Protein AF-A0A524AM40-F1 (afdb_monomer_lite)

pLDDT: mean 89.67, std 13.86, range [35.41, 98.81]

Radius of gyration: 20.76 Å; chains: 1; bounding box: 63×45×57 Å

Structure (mmCIF, N/CA/C/O backbone):
data_AF-A0A524AM40-F1
#
_entry.id   AF-A0A524AM40-F1
#
loop_
_atom_site.group_PDB
_atom_site.id
_atom_site.type_symbol
_atom_site.label_atom_id
_atom_site.label_alt_id
_atom_site.label_comp_id
_atom_site.label_asym_id
_atom_site.label_entity_id
_atom_site.label_seq_id
_atom_site.pdbx_PDB_ins_code
_atom_site.Cartn_x
_atom_site.Cartn_y
_atom_site.Cartn_z
_atom_site.occupancy
_atom_site.B_iso_or_equiv
_atom_site.auth_seq_id
_atom_site.auth_comp_id
_atom_site.auth_asym_id
_atom_site.auth_atom_id
_atom_site.pdbx_PDB_model_num
ATOM 1 N N . MET A 1 1 ? 26.112 30.279 -28.186 1.00 35.41 1 MET A N 1
ATOM 2 C CA . MET A 1 1 ? 26.003 30.172 -26.720 1.00 35.41 1 MET A CA 1
ATOM 3 C C . MET A 1 1 ? 25.742 28.713 -26.430 1.00 35.41 1 MET A C 1
ATOM 5 O O . MET A 1 1 ? 24.674 28.235 -26.769 1.00 35.41 1 MET A O 1
ATOM 9 N N . LEU A 1 2 ? 26.768 27.995 -25.974 1.00 37.16 2 LEU A N 1
ATOM 10 C CA . LEU A 1 2 ? 26.635 26.613 -25.524 1.00 37.16 2 LEU A CA 1
ATOM 11 C C . LEU A 1 2 ? 25.896 26.677 -24.189 1.00 37.16 2 LEU A C 1
ATOM 13 O O . LEU A 1 2 ? 26.446 27.195 -23.215 1.00 37.16 2 LEU A O 1
ATOM 17 N N . GLU A 1 3 ? 24.630 26.266 -24.183 1.00 40.66 3 GLU A N 1
ATOM 18 C CA . GLU A 1 3 ? 23.902 26.020 -22.944 1.00 40.66 3 GLU A CA 1
ATOM 19 C C . GLU A 1 3 ? 24.733 25.030 -22.134 1.00 40.66 3 GLU A C 1
ATOM 21 O O . GLU A 1 3 ? 25.096 23.955 -22.609 1.00 40.66 3 GLU A O 1
ATOM 26 N N . LYS A 1 4 ? 25.140 25.461 -20.940 1.00 40.38 4 LYS A N 1
ATOM 27 C CA . LYS A 1 4 ? 25.791 24.590 -19.972 1.00 40.38 4 LYS A CA 1
ATOM 28 C C . LYS A 1 4 ? 24.846 23.418 -19.747 1.00 40.38 4 LYS A C 1
ATOM 30 O O . LYS A 1 4 ? 23.783 23.627 -19.170 1.00 40.38 4 LYS A O 1
ATOM 35 N N . GLU A 1 5 ? 25.259 22.223 -20.163 1.00 42.56 5 GLU A N 1
ATOM 36 C CA . GLU A 1 5 ? 24.772 20.969 -19.597 1.00 42.56 5 GLU A CA 1
ATOM 37 C C . GLU A 1 5 ? 24.889 21.104 -18.082 1.00 42.56 5 GLU A C 1
ATOM 39 O O . GLU A 1 5 ? 25.967 21.018 -17.484 1.00 42.56 5 GLU A O 1
ATOM 44 N N . GLN A 1 6 ? 23.767 21.450 -17.462 1.00 40.22 6 GLN A N 1
ATOM 45 C CA . GLN A 1 6 ? 23.620 21.436 -16.029 1.00 40.22 6 GLN A CA 1
ATOM 46 C C . GLN A 1 6 ? 23.826 19.972 -15.668 1.00 40.22 6 GLN A C 1
ATOM 48 O O . GLN A 1 6 ? 23.035 19.118 -16.052 1.00 40.22 6 GLN A O 1
ATOM 53 N N . LYS A 1 7 ? 24.971 19.672 -15.053 1.00 43.12 7 LYS A N 1
ATOM 54 C CA . LYS A 1 7 ? 25.361 18.338 -14.606 1.00 43.12 7 LYS A CA 1
ATOM 55 C C . LYS A 1 7 ? 24.344 17.916 -13.546 1.00 43.12 7 LYS A C 1
ATOM 57 O O . LYS A 1 7 ? 24.533 18.204 -12.366 1.00 43.12 7 LYS A O 1
ATOM 62 N N . MET A 1 8 ? 23.209 17.384 -13.994 1.00 42.38 8 MET A N 1
ATOM 63 C CA . MET A 1 8 ? 22.085 17.081 -13.124 1.00 42.38 8 MET A CA 1
ATOM 64 C C . MET A 1 8 ? 22.501 15.902 -12.235 1.00 42.38 8 MET A C 1
ATOM 66 O O . MET A 1 8 ? 23.043 14.921 -12.751 1.00 42.38 8 MET A O 1
ATOM 70 N N . PRO A 1 9 ? 22.366 16.004 -10.903 1.00 52.44 9 PRO A N 1
ATOM 71 C CA . PRO A 1 9 ? 22.736 14.918 -10.004 1.00 52.44 9 PRO A CA 1
ATOM 72 C C . PRO A 1 9 ? 21.894 13.677 -10.327 1.00 52.44 9 PRO A C 1
ATOM 74 O O . PRO A 1 9 ? 20.675 13.782 -10.407 1.00 52.44 9 PRO A O 1
ATOM 77 N N . ASN A 1 10 ? 22.539 12.522 -10.535 1.00 61.72 10 ASN A N 1
ATOM 78 C CA . ASN A 1 10 ? 21.882 11.250 -10.871 1.00 61.72 10 ASN A CA 1
ATOM 79 C C . ASN A 1 10 ? 20.655 10.992 -9.976 1.00 61.72 10 ASN A C 1
ATOM 81 O O . ASN A 1 10 ? 20.792 11.002 -8.752 1.00 61.72 10 ASN A O 1
ATOM 85 N N . GLY A 1 11 ? 19.490 10.704 -10.569 1.00 68.00 11 GLY A N 1
ATOM 86 C CA . GLY A 1 11 ? 18.245 10.398 -9.850 1.00 68.00 11 GLY A CA 1
ATOM 87 C C . GLY A 1 11 ? 18.224 9.001 -9.221 1.00 68.00 11 GLY A C 1
ATOM 88 O O . GLY A 1 11 ? 17.327 8.211 -9.465 1.00 68.00 11 GLY A O 1
ATOM 89 N N . GLY A 1 12 ? 19.234 8.673 -8.413 1.00 79.50 12 GLY A N 1
ATOM 90 C CA . GLY A 1 12 ? 19.326 7.397 -7.697 1.00 79.50 12 GLY A CA 1
ATOM 91 C C . GLY A 1 12 ? 19.629 6.180 -8.585 1.00 79.50 12 GLY A C 1
ATOM 92 O O . GLY A 1 12 ? 19.608 6.239 -9.814 1.00 79.50 12 GLY A O 1
ATOM 93 N N . SER A 1 13 ? 19.961 5.050 -7.952 1.00 87.12 13 SER A N 1
ATOM 94 C CA . SER A 1 13 ? 20.228 3.788 -8.661 1.00 87.12 13 SER A CA 1
ATOM 95 C C . SER A 1 13 ? 18.961 2.991 -8.994 1.00 87.12 13 SER A C 1
ATOM 97 O O . SER A 1 13 ? 19.048 2.012 -9.732 1.00 87.12 13 SER A O 1
ATOM 99 N N . ASP A 1 14 ? 17.797 3.388 -8.465 1.00 89.62 14 ASP A N 1
ATOM 100 C CA . ASP A 1 14 ? 16.493 2.736 -8.655 1.00 89.62 14 ASP A CA 1
ATOM 101 C C . ASP A 1 14 ? 15.625 3.363 -9.757 1.00 89.62 14 ASP A C 1
ATOM 103 O O . ASP A 1 14 ? 14.418 3.118 -9.820 1.00 89.62 14 ASP A O 1
ATOM 107 N N . CYS A 1 15 ? 16.229 4.158 -10.639 1.00 92.88 15 CYS A N 1
ATOM 108 C CA . CYS A 1 15 ? 15.542 4.791 -11.756 1.00 92.88 15 CYS A CA 1
ATOM 109 C C . CYS A 1 15 ? 15.363 3.844 -12.957 1.00 92.88 15 CYS A C 1
ATOM 111 O O . CYS A 1 15 ? 16.064 2.851 -13.144 1.00 92.88 15 CYS A O 1
ATOM 113 N N . CYS A 1 16 ? 14.423 4.160 -13.845 1.00 93.88 16 CYS A N 1
ATOM 114 C CA . CYS A 1 16 ? 14.164 3.382 -15.054 1.00 93.88 16 CYS A CA 1
ATOM 115 C C . CYS A 1 16 ? 15.372 3.335 -16.004 1.00 93.88 16 CYS A C 1
ATOM 117 O O . CYS A 1 16 ? 15.494 2.386 -16.777 1.00 93.88 16 CYS A O 1
ATOM 119 N N . GLY A 1 17 ? 16.283 4.309 -15.922 1.00 92.75 17 GLY A N 1
ATOM 120 C CA . GLY A 1 17 ? 17.540 4.339 -16.672 1.00 92.75 17 GLY A CA 1
ATOM 121 C C . GLY A 1 17 ? 18.442 3.145 -16.384 1.00 92.75 17 GLY A C 1
ATOM 122 O O . GLY A 1 17 ? 19.106 2.662 -17.294 1.00 92.75 17 GLY A O 1
ATOM 123 N N . THR A 1 18 ? 18.401 2.608 -15.165 1.00 92.12 18 THR A N 1
ATOM 124 C CA . THR A 1 18 ? 19.199 1.452 -14.731 1.00 92.12 18 THR A CA 1
ATOM 125 C C . THR A 1 18 ? 18.399 0.147 -14.671 1.00 92.12 18 THR A C 1
ATOM 127 O O . THR A 1 18 ? 18.934 -0.892 -14.282 1.00 92.12 18 THR A O 1
ATOM 130 N N . CYS A 1 19 ? 17.134 0.156 -15.094 1.00 93.88 19 CYS A N 1
ATOM 131 C CA . CYS A 1 19 ? 16.241 -1.000 -15.038 1.00 93.88 19 CYS A CA 1
ATOM 132 C C . CYS A 1 19 ? 16.521 -2.016 -16.159 1.00 93.88 19 CYS A C 1
ATOM 134 O O . CYS A 1 19 ? 16.689 -1.623 -17.307 1.00 93.88 19 CYS A O 1
ATOM 136 N N . TRP A 1 20 ? 16.433 -3.328 -15.899 1.00 93.25 20 TRP A N 1
ATOM 137 C CA . TRP A 1 20 ? 16.538 -4.339 -16.973 1.00 93.25 20 TRP A CA 1
ATOM 138 C C . TRP A 1 20 ? 15.397 -4.261 -18.004 1.00 93.25 20 TRP A C 1
ATOM 140 O O . TRP A 1 20 ? 15.517 -4.831 -19.085 1.00 93.25 20 TRP A O 1
ATOM 150 N N . PHE A 1 21 ? 14.265 -3.617 -17.672 1.00 95.19 21 PHE A N 1
ATOM 151 C CA . PHE A 1 21 ? 13.097 -3.535 -18.560 1.00 95.19 21 PHE A CA 1
ATOM 152 C C . PHE A 1 21 ? 13.213 -2.354 -19.524 1.00 95.19 21 PHE A C 1
ATOM 154 O O . PHE A 1 21 ? 12.371 -2.213 -20.412 1.00 95.19 21 PHE A O 1
ATOM 161 N N . ASN A 1 22 ? 14.242 -1.523 -19.358 1.00 94.69 22 ASN A N 1
ATOM 162 C CA . ASN A 1 22 ? 14.631 -0.508 -20.316 1.00 94.69 22 ASN A CA 1
ATOM 163 C C . ASN A 1 22 ? 15.124 -1.189 -21.600 1.00 94.69 22 ASN A C 1
ATOM 165 O O . ASN A 1 22 ? 16.045 -2.008 -21.567 1.00 94.69 22 ASN A O 1
ATOM 169 N N . SER A 1 23 ? 14.517 -0.833 -22.732 1.00 94.12 23 SER A N 1
ATOM 170 C CA . SER A 1 23 ? 14.846 -1.364 -24.056 1.00 94.12 23 SER A CA 1
ATOM 171 C C . SER A 1 23 ? 16.330 -1.233 -24.420 1.00 94.12 23 SER A C 1
ATOM 173 O O . SER A 1 23 ? 16.858 -2.105 -25.110 1.00 94.12 23 SER A O 1
ATOM 175 N N . LYS A 1 24 ? 17.023 -0.200 -23.923 1.00 92.31 24 LYS A N 1
ATOM 176 C CA . LYS A 1 24 ? 18.457 0.025 -24.174 1.00 92.31 24 LYS A CA 1
ATOM 177 C C . LYS A 1 24 ? 19.374 -0.852 -23.326 1.00 92.31 24 LYS A C 1
ATOM 179 O O . LYS A 1 24 ? 20.494 -1.147 -23.737 1.00 92.31 24 LYS A O 1
ATOM 184 N N . ASN A 1 25 ? 18.879 -1.346 -22.195 1.00 90.44 25 ASN A N 1
ATOM 185 C CA . ASN A 1 25 ? 19.689 -2.099 -21.244 1.00 90.44 25 ASN A CA 1
ATOM 186 C C . ASN A 1 25 ? 19.743 -3.605 -21.566 1.00 90.44 25 ASN A C 1
ATOM 188 O O . ASN A 1 25 ? 20.439 -4.355 -20.888 1.00 90.44 25 ASN A O 1
ATOM 192 N N . LYS A 1 26 ? 19.011 -4.072 -22.593 1.00 87.44 26 LYS A N 1
ATOM 193 C CA . LYS A 1 26 ? 19.071 -5.450 -23.133 1.00 87.44 26 LYS A CA 1
ATOM 194 C C . LYS A 1 26 ? 18.902 -6.552 -22.069 1.00 87.44 26 LYS A C 1
ATOM 196 O O . LYS A 1 26 ? 19.457 -7.638 -22.202 1.00 87.44 26 LYS A O 1
ATOM 201 N N . GLY A 1 27 ? 18.098 -6.294 -21.033 1.00 86.12 27 GLY A N 1
ATOM 202 C CA . GLY A 1 27 ? 17.819 -7.256 -19.959 1.00 86.12 27 GLY A CA 1
ATOM 203 C C . GLY A 1 27 ? 18.819 -7.248 -18.796 1.00 86.12 27 GLY A C 1
ATOM 204 O O . GLY A 1 27 ? 18.687 -8.070 -17.884 1.00 86.12 27 GLY A O 1
ATOM 205 N N . GLU A 1 28 ? 19.778 -6.322 -18.783 1.00 85.44 28 GLU A N 1
ATOM 206 C CA . GLU A 1 28 ? 20.760 -6.163 -17.708 1.00 85.44 28 GLU A CA 1
ATOM 207 C C . GLU A 1 28 ? 20.467 -4.904 -16.871 1.00 85.44 28 GLU A C 1
ATOM 209 O O . GLU A 1 28 ? 20.044 -3.885 -17.413 1.00 85.44 28 GLU A O 1
ATOM 214 N N . PRO A 1 29 ? 20.627 -4.932 -15.536 1.00 83.69 29 PRO A N 1
ATOM 215 C CA . PRO A 1 29 ? 20.530 -3.721 -14.728 1.00 83.69 29 PRO A CA 1
ATOM 216 C C . PRO A 1 29 ? 21.806 -2.877 -14.857 1.00 83.69 29 PRO A C 1
ATOM 218 O O . PRO A 1 29 ? 22.896 -3.421 -14.987 1.00 83.69 29 PRO A O 1
ATOM 221 N N . GLY A 1 30 ? 21.693 -1.556 -14.733 1.00 82.88 30 GLY A N 1
ATOM 222 C CA . GLY A 1 30 ? 22.826 -0.624 -14.793 1.00 82.88 30 GLY A CA 1
ATOM 223 C C . GLY A 1 30 ? 22.768 0.323 -15.990 1.00 82.88 30 GLY A C 1
ATOM 224 O O . GLY A 1 30 ? 21.766 0.404 -16.687 1.00 82.88 30 GLY A O 1
ATOM 225 N N . TYR A 1 31 ? 23.848 1.065 -16.231 1.00 79.56 31 TYR A N 1
ATOM 226 C CA . TYR A 1 31 ? 23.911 2.131 -17.246 1.00 79.56 31 TYR A CA 1
ATOM 227 C C . TYR A 1 31 ? 24.169 1.606 -18.672 1.00 79.56 31 TYR A C 1
ATOM 229 O O . TYR A 1 31 ? 24.731 2.306 -19.517 1.00 79.56 31 TYR A O 1
ATOM 237 N N . HIS A 1 32 ? 23.806 0.352 -18.940 1.00 74.06 32 HIS A N 1
ATOM 238 C CA . HIS A 1 32 ? 24.048 -0.297 -20.223 1.00 74.06 32 HIS A CA 1
ATOM 239 C C . HIS A 1 32 ? 23.245 0.409 -21.315 1.00 74.06 32 HIS A C 1
ATOM 241 O O . HIS A 1 32 ? 22.030 0.483 -21.242 1.00 74.06 32 HIS A O 1
ATOM 247 N N . GLY A 1 33 ? 23.916 0.959 -22.325 1.00 74.31 33 GLY A N 1
ATOM 248 C CA . GLY A 1 33 ? 23.229 1.658 -23.411 1.00 74.31 33 GLY A CA 1
ATOM 249 C C . GLY A 1 33 ? 22.681 3.043 -23.048 1.00 74.31 33 GLY A C 1
ATOM 250 O O . GLY A 1 33 ? 21.892 3.588 -23.815 1.00 74.31 33 GLY A O 1
ATOM 251 N N . ALA A 1 34 ? 23.115 3.652 -21.935 1.00 80.06 34 ALA A N 1
ATOM 252 C CA . ALA A 1 34 ? 22.756 5.036 -21.595 1.00 80.06 34 ALA A CA 1
ATOM 253 C C . ALA A 1 34 ? 23.132 6.034 -22.711 1.00 80.06 34 ALA A C 1
ATOM 255 O O . ALA A 1 34 ? 22.370 6.958 -22.989 1.00 80.06 34 ALA A O 1
ATOM 256 N N . ASP A 1 35 ? 24.257 5.784 -23.389 1.00 81.88 35 ASP A N 1
ATOM 257 C CA . ASP A 1 35 ? 24.752 6.586 -24.515 1.00 81.88 35 ASP A CA 1
ATOM 258 C C . ASP A 1 35 ? 24.206 6.122 -25.883 1.00 81.88 35 ASP A C 1
ATOM 260 O O . ASP A 1 35 ? 24.493 6.743 -26.908 1.00 81.88 35 ASP A O 1
ATOM 264 N N . GLU A 1 36 ? 23.443 5.019 -25.944 1.00 82.62 36 GLU A N 1
ATOM 265 C CA . GLU A 1 36 ? 22.870 4.549 -27.210 1.00 82.62 36 GLU A CA 1
ATOM 266 C C . GLU A 1 36 ? 21.780 5.530 -27.690 1.00 82.62 36 GLU A C 1
ATOM 268 O O . GLU A 1 36 ? 20.930 5.952 -26.897 1.00 82.62 36 GLU A O 1
ATOM 273 N N . PRO A 1 37 ? 21.760 5.911 -28.981 1.00 83.56 37 PRO A N 1
ATOM 274 C CA . PRO A 1 37 ? 20.768 6.841 -29.513 1.00 83.56 37 PRO A CA 1
ATOM 275 C C . PRO A 1 37 ? 19.357 6.229 -29.547 1.00 83.56 37 PRO A C 1
ATOM 277 O O . PRO A 1 37 ? 19.189 5.012 -29.583 1.00 83.56 37 PRO A O 1
ATOM 280 N N . GLY A 1 38 ? 18.336 7.089 -29.585 1.00 86.62 38 GLY A N 1
ATOM 281 C CA . GLY A 1 38 ? 16.920 6.703 -29.659 1.00 86.62 38 GLY A CA 1
ATOM 282 C C . GLY A 1 38 ? 16.172 6.869 -28.337 1.00 86.62 38 GLY A C 1
ATOM 283 O O . GLY A 1 38 ? 16.751 7.280 -27.330 1.00 86.62 38 GLY A O 1
ATOM 284 N N . ASP A 1 39 ? 14.884 6.548 -28.340 1.00 91.75 39 ASP A N 1
ATOM 285 C CA . ASP A 1 39 ? 14.036 6.671 -27.156 1.00 91.75 39 ASP A CA 1
ATOM 286 C C . ASP A 1 39 ? 14.223 5.480 -26.208 1.00 91.75 39 ASP A C 1
ATOM 288 O O . ASP A 1 39 ? 14.452 4.344 -26.631 1.00 91.75 39 ASP A O 1
ATOM 292 N N . VAL A 1 40 ? 14.129 5.732 -24.901 1.00 92.88 40 VAL A N 1
ATOM 293 C CA . VAL A 1 40 ? 14.047 4.661 -23.901 1.00 92.88 40 VAL A CA 1
ATOM 294 C C . VAL A 1 40 ? 12.601 4.198 -23.801 1.00 92.88 40 VAL A C 1
ATOM 296 O O . VAL A 1 40 ? 11.705 5.015 -23.615 1.00 92.88 40 VAL A O 1
ATOM 299 N N . GLN A 1 41 ? 12.373 2.888 -23.872 1.00 95.62 41 GLN A N 1
ATOM 300 C CA . GLN A 1 41 ? 11.049 2.290 -23.726 1.00 95.62 41 GLN A CA 1
ATOM 301 C C . GLN A 1 41 ? 11.055 1.249 -22.606 1.00 95.62 41 GLN A C 1
ATOM 303 O O . GLN A 1 41 ? 11.950 0.409 -22.521 1.00 95.62 41 GLN A O 1
ATOM 308 N N . CYS A 1 42 ? 10.037 1.278 -21.750 1.00 96.75 42 CYS A N 1
ATOM 309 C CA . CYS A 1 42 ? 9.764 0.216 -20.792 1.00 96.75 42 CYS A CA 1
ATOM 310 C C . CYS A 1 42 ? 9.062 -0.945 -21.497 1.00 96.75 42 CYS A C 1
ATOM 312 O O . CYS A 1 42 ? 7.899 -0.842 -21.883 1.00 96.75 42 CYS A O 1
ATOM 314 N N . THR A 1 43 ? 9.756 -2.071 -21.616 1.00 96.12 43 THR A N 1
ATOM 315 C CA . THR A 1 43 ? 9.288 -3.256 -22.355 1.00 96.12 43 THR A CA 1
ATOM 316 C C . THR A 1 43 ? 8.076 -3.953 -21.732 1.00 96.12 43 THR A C 1
ATOM 318 O O . THR A 1 43 ? 7.324 -4.607 -22.445 1.00 96.12 43 THR A O 1
ATOM 321 N N . ILE A 1 44 ? 7.846 -3.802 -20.422 1.00 96.31 44 ILE A N 1
ATOM 322 C CA . ILE A 1 44 ? 6.699 -4.422 -19.728 1.00 96.31 44 ILE A CA 1
ATOM 323 C C . ILE A 1 44 ? 5.462 -3.523 -19.641 1.00 96.31 44 ILE A C 1
ATOM 325 O O . ILE A 1 44 ? 4.380 -4.003 -19.308 1.00 96.31 44 ILE A O 1
ATOM 329 N N . ARG A 1 45 ? 5.623 -2.222 -19.910 1.00 96.00 45 ARG A N 1
ATOM 330 C CA . ARG A 1 45 ? 4.538 -1.226 -19.888 1.00 96.00 45 ARG A CA 1
ATOM 331 C C . ARG A 1 45 ? 4.212 -0.660 -21.262 1.00 96.00 45 ARG A C 1
ATOM 333 O O . ARG A 1 45 ? 3.246 0.081 -21.364 1.00 96.00 45 ARG A O 1
ATOM 340 N N . ASP A 1 46 ? 5.020 -0.981 -22.271 1.00 95.81 46 ASP A N 1
ATOM 341 C CA . ASP A 1 46 ? 4.952 -0.367 -23.596 1.00 95.81 46 ASP A CA 1
ATOM 342 C C . ASP A 1 46 ? 4.944 1.174 -23.519 1.00 95.81 46 ASP A C 1
ATOM 344 O O . ASP A 1 46 ? 4.118 1.863 -24.109 1.00 95.81 46 ASP A O 1
ATOM 348 N N . LEU A 1 47 ? 5.850 1.720 -22.700 1.00 96.62 47 LEU A N 1
ATOM 349 C CA . LEU A 1 47 ? 5.880 3.140 -22.341 1.00 96.62 47 LEU A CA 1
ATOM 350 C C . LEU A 1 47 ? 7.204 3.773 -22.766 1.00 96.62 47 LEU A C 1
ATOM 352 O O . LEU A 1 47 ? 8.256 3.347 -22.292 1.00 96.62 47 LEU A O 1
ATOM 356 N N . ILE A 1 48 ? 7.158 4.810 -23.603 1.00 96.62 48 ILE A N 1
ATOM 357 C CA . ILE A 1 48 ? 8.322 5.658 -23.902 1.00 96.62 48 ILE A CA 1
ATOM 358 C C . ILE A 1 48 ? 8.613 6.531 -22.682 1.00 96.62 48 ILE A C 1
ATOM 360 O O . ILE A 1 48 ? 7.702 7.183 -22.187 1.00 96.62 48 ILE A O 1
ATOM 364 N N . ILE A 1 49 ? 9.860 6.561 -22.210 1.00 94.69 49 ILE A N 1
ATOM 365 C CA . ILE A 1 49 ? 10.291 7.271 -21.001 1.00 94.69 49 ILE A CA 1
ATOM 366 C C . ILE A 1 49 ? 11.227 8.430 -21.387 1.00 94.69 49 ILE A C 1
ATOM 368 O O . ILE A 1 49 ? 12.399 8.182 -21.679 1.00 94.69 49 ILE A O 1
ATOM 372 N N . PRO A 1 50 ? 10.759 9.694 -21.347 1.00 90.94 50 PRO A N 1
ATOM 373 C CA . PRO A 1 50 ? 11.571 10.853 -21.729 1.00 90.94 50 PRO A CA 1
ATOM 374 C C . PRO A 1 50 ? 12.784 11.085 -20.819 1.00 90.94 50 PRO A C 1
ATOM 376 O O . PRO A 1 50 ? 13.859 11.437 -21.293 1.00 90.94 50 PRO A O 1
ATOM 379 N N . SER A 1 51 ? 12.615 10.857 -19.512 1.00 91.94 51 SER A N 1
ATOM 380 C CA . SER A 1 51 ? 13.625 11.146 -18.486 1.00 91.94 51 SER A CA 1
ATOM 381 C C . SER A 1 51 ? 13.901 9.902 -17.637 1.00 91.94 51 SER A C 1
ATOM 383 O O . SER A 1 51 ? 13.504 9.845 -16.470 1.00 91.94 51 SER A O 1
ATOM 385 N N . PRO A 1 52 ? 14.565 8.872 -18.192 1.00 92.69 52 PRO A N 1
ATOM 386 C CA . PRO A 1 52 ? 14.678 7.564 -17.548 1.00 92.69 52 PRO A CA 1
ATOM 387 C C . PRO A 1 52 ? 15.453 7.605 -16.226 1.00 92.69 52 PRO A C 1
ATOM 389 O O . PRO A 1 52 ? 15.145 6.828 -15.326 1.00 92.69 52 PRO A O 1
ATOM 392 N N . PHE A 1 53 ? 16.381 8.551 -16.059 1.00 92.12 53 PHE A N 1
ATOM 393 C CA . PHE A 1 53 ? 17.117 8.765 -14.807 1.00 92.12 53 PHE A CA 1
ATOM 394 C C . PHE A 1 53 ? 16.328 9.506 -13.717 1.00 92.12 53 PHE A C 1
ATOM 396 O O . PHE A 1 53 ? 16.843 9.668 -12.622 1.00 92.12 53 PHE A O 1
ATOM 403 N N . TYR A 1 54 ? 15.093 9.933 -13.998 1.00 92.12 54 TYR A N 1
ATOM 404 C CA . TYR A 1 54 ? 14.171 10.564 -13.039 1.00 92.12 54 TYR A CA 1
ATOM 405 C C . TYR A 1 54 ? 12.773 9.948 -13.113 1.00 92.12 54 TYR A C 1
ATOM 407 O O . TYR A 1 54 ? 11.782 10.595 -12.785 1.00 92.12 54 TYR A O 1
ATOM 415 N N . THR A 1 55 ? 12.690 8.712 -13.599 1.00 94.81 55 THR A N 1
ATOM 416 C CA . THR A 1 55 ? 11.452 7.939 -13.671 1.00 94.81 55 THR A CA 1
ATOM 417 C C . THR A 1 55 ? 11.629 6.689 -12.825 1.00 94.81 55 THR A C 1
ATOM 419 O O . THR A 1 55 ? 12.691 6.072 -12.879 1.00 94.81 55 THR A O 1
ATOM 422 N N . TYR A 1 56 ? 10.618 6.306 -12.050 1.00 95.06 56 TYR A N 1
ATOM 423 C CA . TYR A 1 56 ? 10.716 5.233 -11.058 1.00 95.06 56 TYR A CA 1
ATOM 424 C C . TYR A 1 56 ? 9.462 4.363 -11.074 1.00 95.06 56 TYR A C 1
ATOM 426 O O . TYR A 1 56 ? 8.364 4.836 -11.356 1.00 95.06 56 TYR A O 1
ATOM 434 N N . CYS A 1 57 ? 9.602 3.086 -10.734 1.00 95.62 57 CYS A N 1
ATOM 435 C CA . CYS A 1 57 ? 8.468 2.210 -10.444 1.00 95.62 57 CYS A CA 1
ATOM 436 C C . CYS A 1 57 ? 8.928 1.020 -9.599 1.00 95.62 57 CYS A C 1
ATOM 438 O O . CYS A 1 57 ? 10.123 0.720 -9.521 1.00 95.62 57 CYS A O 1
ATOM 440 N N . ILE A 1 58 ? 7.975 0.302 -9.009 1.00 95.19 58 ILE A N 1
ATOM 441 C CA . ILE A 1 58 ? 8.277 -0.865 -8.173 1.00 95.19 58 ILE A CA 1
ATOM 442 C C . ILE A 1 58 ? 8.822 -2.058 -8.971 1.00 95.19 58 ILE A C 1
ATOM 444 O O . ILE A 1 58 ? 9.477 -2.932 -8.419 1.00 95.19 58 ILE A O 1
ATOM 448 N N . ASN A 1 59 ? 8.627 -2.092 -10.294 1.00 95.19 59 ASN A N 1
ATOM 449 C CA . ASN A 1 59 ? 9.183 -3.156 -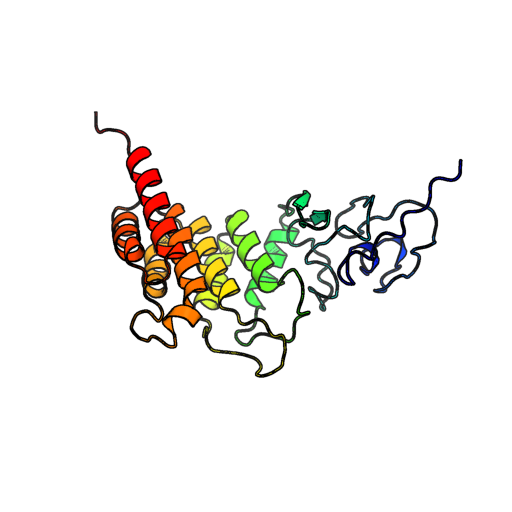11.130 1.00 95.19 59 ASN A CA 1
ATOM 450 C C . ASN A 1 59 ? 10.717 -3.076 -11.289 1.00 95.19 59 ASN A C 1
ATOM 452 O O . ASN A 1 59 ? 11.292 -3.968 -11.916 1.00 95.19 59 ASN A O 1
ATOM 456 N N . HIS A 1 60 ? 11.381 -2.039 -10.760 1.00 94.12 60 HIS A N 1
ATOM 457 C CA . HIS A 1 60 ? 12.838 -1.930 -10.789 1.00 94.12 60 HIS A CA 1
ATOM 458 C C . HIS A 1 60 ? 13.504 -3.083 -10.000 1.00 94.12 60 HIS A C 1
ATOM 460 O O . HIS A 1 60 ? 13.051 -3.389 -8.901 1.00 94.12 60 HIS A O 1
ATOM 466 N N . PRO A 1 61 ? 14.610 -3.685 -10.488 1.00 89.94 61 PRO A N 1
ATOM 467 C CA . PRO A 1 61 ? 15.316 -4.797 -9.833 1.00 89.94 61 PRO A CA 1
ATOM 468 C C . PRO A 1 61 ? 15.683 -4.597 -8.358 1.00 89.94 61 PRO A C 1
ATOM 470 O O . PRO A 1 61 ? 15.772 -5.566 -7.614 1.00 89.94 61 PRO A O 1
ATOM 473 N N . HIS A 1 62 ? 15.927 -3.350 -7.946 1.00 89.56 62 HIS A N 1
ATOM 474 C CA . HIS A 1 62 ? 16.190 -3.015 -6.540 1.00 89.56 62 HIS A CA 1
ATOM 475 C C . HIS A 1 62 ? 15.001 -3.319 -5.622 1.00 89.56 62 HIS A C 1
ATOM 477 O O . HIS A 1 62 ? 15.219 -3.681 -4.472 1.00 89.56 62 HIS A O 1
ATOM 483 N N . HIS A 1 63 ? 13.779 -3.205 -6.142 1.00 89.69 63 HIS A N 1
ATOM 484 C CA . HIS A 1 63 ? 12.537 -3.410 -5.395 1.00 89.69 63 HIS A CA 1
ATOM 485 C C . HIS A 1 63 ? 11.872 -4.749 -5.743 1.00 89.69 63 HIS A C 1
ATOM 487 O O . HIS A 1 63 ? 11.157 -5.325 -4.938 1.00 89.69 63 HIS A O 1
ATOM 493 N N . ASN A 1 64 ? 12.125 -5.267 -6.945 1.00 89.62 64 ASN A N 1
ATOM 494 C CA . ASN A 1 64 ? 11.545 -6.494 -7.485 1.00 89.62 64 ASN A CA 1
ATOM 495 C C . ASN A 1 64 ? 12.656 -7.435 -7.988 1.00 89.62 64 ASN A C 1
ATOM 497 O O . ASN A 1 64 ? 12.851 -7.560 -9.202 1.00 89.62 64 ASN A O 1
ATOM 501 N N . PRO A 1 65 ? 13.412 -8.090 -7.085 1.00 87.56 65 PRO A N 1
ATOM 502 C CA . PRO A 1 65 ? 14.564 -8.921 -7.450 1.00 87.56 65 PRO A CA 1
ATOM 503 C C . PRO A 1 65 ? 14.183 -10.155 -8.283 1.00 87.56 65 PRO A C 1
ATOM 505 O O . PRO A 1 65 ? 14.986 -10.621 -9.095 1.00 87.56 65 PRO A O 1
ATOM 508 N N . GLU A 1 66 ? 12.949 -10.648 -8.139 1.00 90.25 66 GLU A N 1
ATOM 509 C CA . GLU A 1 66 ? 12.417 -11.804 -8.876 1.00 90.25 66 GLU A CA 1
ATOM 510 C C . GLU A 1 66 ? 12.073 -11.510 -10.341 1.00 90.25 66 GLU A C 1
ATOM 512 O O . GLU A 1 66 ? 11.759 -12.420 -11.107 1.00 90.25 66 GLU A O 1
ATOM 517 N N . ARG A 1 67 ? 12.161 -10.249 -10.773 1.00 91.31 67 ARG A N 1
ATOM 518 C CA . ARG A 1 67 ? 11.895 -9.849 -12.161 1.00 91.31 67 ARG A CA 1
ATOM 519 C C . ARG A 1 67 ? 10.470 -10.088 -12.627 1.00 91.31 67 ARG A C 1
ATOM 521 O O . ARG A 1 67 ? 10.238 -10.388 -13.800 1.00 91.31 67 ARG A O 1
ATOM 528 N N . VAL A 1 68 ? 9.501 -9.867 -11.739 1.00 94.19 68 VAL A N 1
ATOM 529 C CA . VAL A 1 68 ? 8.087 -9.871 -12.126 1.00 94.19 68 VAL A CA 1
ATOM 530 C C . VAL A 1 68 ? 7.882 -8.900 -13.290 1.00 94.19 68 VAL A C 1
ATOM 532 O O . VAL A 1 68 ? 8.081 -7.690 -13.154 1.00 94.19 68 VAL A O 1
ATOM 535 N N . SER A 1 69 ? 7.517 -9.458 -14.444 1.00 95.19 69 SER A N 1
ATOM 536 C CA . SER A 1 69 ? 7.332 -8.735 -15.708 1.00 95.19 69 SER A CA 1
ATOM 537 C C . SER A 1 69 ? 5.917 -8.194 -15.887 1.00 95.19 69 SER A C 1
ATOM 539 O O . SER A 1 69 ? 5.622 -7.525 -16.873 1.00 95.19 69 SER A O 1
ATOM 541 N N . VAL A 1 70 ? 5.021 -8.486 -14.947 1.00 97.25 70 VAL A N 1
ATOM 542 C CA . VAL A 1 70 ? 3.707 -7.852 -14.886 1.00 97.25 70 VAL A CA 1
ATOM 543 C C . VAL A 1 70 ? 3.878 -6.458 -14.282 1.00 97.25 70 VAL A C 1
ATOM 545 O O . VAL A 1 70 ? 4.531 -6.334 -13.245 1.00 97.25 70 VAL A O 1
ATOM 548 N N . PRO A 1 71 ? 3.345 -5.398 -14.908 1.00 96.62 71 PRO A N 1
ATOM 549 C CA . PRO A 1 71 ? 3.514 -4.043 -14.401 1.00 96.62 71 PRO A CA 1
ATOM 550 C C . PRO A 1 71 ? 2.701 -3.834 -13.114 1.00 96.62 71 PRO A C 1
ATOM 552 O O . PRO A 1 71 ? 1.476 -3.799 -13.151 1.00 96.62 71 PRO A O 1
ATOM 555 N N . ILE A 1 72 ? 3.390 -3.700 -11.980 1.00 96.44 72 ILE A N 1
ATOM 556 C CA . ILE A 1 72 ? 2.796 -3.500 -10.648 1.00 96.44 72 ILE A CA 1
ATOM 557 C C . ILE A 1 72 ? 2.946 -2.030 -10.265 1.00 96.44 72 ILE A C 1
ATOM 559 O O . ILE A 1 72 ? 3.984 -1.426 -10.526 1.00 96.44 72 ILE A O 1
ATOM 563 N N . GLY A 1 73 ? 1.922 -1.440 -9.663 1.00 96.25 73 GLY A N 1
ATOM 564 C CA . GLY A 1 73 ? 1.922 -0.052 -9.215 1.00 96.25 73 GLY A CA 1
ATOM 565 C C . GLY A 1 73 ? 2.038 0.986 -10.345 1.00 96.25 73 GLY A C 1
ATOM 566 O O . GLY A 1 73 ? 2.151 0.642 -11.536 1.00 96.25 73 GLY A O 1
ATOM 567 N N . PRO A 1 74 ? 1.993 2.276 -9.983 1.00 97.00 74 PRO A N 1
ATOM 568 C CA . PRO A 1 74 ? 2.144 3.379 -10.922 1.00 97.00 74 PRO A CA 1
ATOM 569 C C . PRO A 1 74 ? 3.610 3.584 -11.349 1.00 97.00 74 PRO A C 1
ATOM 571 O O . PRO A 1 74 ? 4.546 2.960 -10.838 1.00 97.00 74 PRO A O 1
ATOM 574 N N . VAL A 1 75 ? 3.800 4.476 -12.317 1.00 97.38 75 VAL A N 1
ATOM 575 C CA . VAL A 1 75 ? 5.098 5.041 -12.700 1.00 97.38 75 VAL A CA 1
ATOM 576 C C . VAL A 1 75 ? 5.181 6.453 -12.146 1.00 97.38 75 VAL A C 1
ATOM 578 O O . VAL A 1 75 ? 4.258 7.245 -12.333 1.00 97.38 75 VAL A O 1
ATOM 581 N N . TYR A 1 76 ? 6.300 6.766 -11.509 1.00 95.81 76 TYR A N 1
ATOM 582 C CA . TYR A 1 76 ? 6.560 8.054 -10.887 1.00 95.81 76 TYR A CA 1
ATOM 583 C C . TYR A 1 76 ? 7.613 8.846 -11.661 1.00 95.81 76 TYR A C 1
ATOM 585 O O . TYR A 1 76 ? 8.516 8.246 -12.249 1.00 95.81 76 TYR A O 1
ATOM 593 N N . VAL A 1 77 ? 7.538 10.175 -11.620 1.00 94.44 77 VAL A N 1
ATOM 594 C CA . VAL A 1 77 ? 8.498 11.085 -12.259 1.00 94.44 77 VAL A CA 1
ATOM 595 C C . VAL A 1 77 ? 8.961 12.185 -11.300 1.00 94.44 77 VAL A C 1
ATOM 597 O O . VAL A 1 77 ? 8.226 12.603 -10.408 1.00 94.44 77 VAL A O 1
ATOM 600 N N . GLY A 1 78 ? 10.189 12.664 -11.499 1.00 89.44 78 GLY A N 1
ATOM 601 C CA . GLY A 1 78 ? 10.758 13.787 -10.753 1.00 89.44 78 GLY A CA 1
ATOM 602 C C . GLY A 1 78 ? 11.300 13.407 -9.374 1.00 89.44 78 GLY A C 1
ATOM 603 O O . GLY A 1 78 ? 11.269 12.246 -8.966 1.00 89.44 78 GLY A O 1
ATOM 604 N N . GLU A 1 79 ? 11.841 14.397 -8.666 1.00 83.69 79 GLU A N 1
ATOM 605 C CA . GLU A 1 79 ? 12.442 14.210 -7.335 1.00 83.69 79 GLU A CA 1
ATOM 606 C C . GLU A 1 79 ? 11.387 13.867 -6.277 1.00 83.69 79 GLU A C 1
ATOM 608 O O . GLU A 1 79 ? 11.591 12.959 -5.474 1.00 83.69 79 GLU A O 1
ATOM 613 N N . GLU A 1 80 ? 10.218 14.506 -6.364 1.00 85.94 80 GLU A N 1
ATOM 614 C CA . GLU A 1 80 ? 9.072 14.272 -5.476 1.00 85.94 80 GLU A CA 1
ATOM 615 C C . GLU A 1 80 ? 8.298 12.985 -5.807 1.00 85.94 80 GLU A C 1
ATOM 617 O O . GLU A 1 80 ? 7.345 12.638 -5.111 1.00 85.94 80 GLU A O 1
ATOM 622 N N . ARG A 1 81 ? 8.710 12.255 -6.858 1.00 89.19 81 ARG A N 1
ATOM 623 C CA . ARG A 1 81 ? 8.077 11.012 -7.327 1.00 89.19 81 ARG A CA 1
ATOM 624 C C . ARG A 1 81 ? 6.564 11.178 -7.496 1.00 89.19 81 ARG A C 1
ATOM 626 O O . ARG A 1 81 ? 5.773 10.421 -6.940 1.00 89.19 81 ARG A O 1
ATOM 633 N N . GLU A 1 82 ? 6.161 12.159 -8.295 1.00 92.81 82 GLU A N 1
ATOM 634 C CA . GLU A 1 82 ? 4.756 12.368 -8.645 1.00 92.81 82 GLU A CA 1
ATOM 635 C C . GLU A 1 82 ? 4.269 11.252 -9.573 1.00 92.81 82 GLU A C 1
ATOM 637 O O . GLU A 1 82 ? 5.025 10.775 -10.423 1.00 92.81 82 GLU A O 1
ATOM 642 N N . ILE A 1 83 ? 3.011 10.825 -9.433 1.00 95.44 83 ILE A N 1
ATOM 643 C CA . ILE A 1 83 ? 2.430 9.814 -10.325 1.00 95.44 83 ILE A CA 1
ATOM 644 C C . ILE A 1 83 ? 2.340 10.395 -11.738 1.00 95.44 83 ILE A C 1
ATOM 646 O O . ILE A 1 83 ? 1.658 11.388 -11.978 1.00 95.44 83 ILE A O 1
ATOM 650 N N . TRP A 1 84 ? 3.013 9.740 -12.679 1.00 96.81 84 TRP A N 1
ATOM 651 C CA . TRP A 1 84 ? 2.958 10.064 -14.100 1.00 96.81 84 TRP A CA 1
ATOM 652 C C . TRP A 1 84 ? 2.018 9.130 -14.864 1.00 96.81 84 TRP A C 1
ATOM 654 O O . TRP A 1 84 ? 1.244 9.577 -15.709 1.00 96.81 84 TRP A O 1
ATOM 664 N N . VAL A 1 85 ? 2.074 7.833 -14.556 1.00 97.31 85 VAL A N 1
ATOM 665 C CA . VAL A 1 85 ? 1.182 6.822 -15.134 1.00 97.31 85 VAL A CA 1
ATOM 666 C C . VAL A 1 85 ? 0.583 6.011 -14.002 1.00 97.31 85 VAL A C 1
ATOM 668 O O . VAL A 1 85 ? 1.319 5.477 -13.174 1.00 97.31 85 VAL A O 1
ATOM 671 N N . GLU A 1 86 ? -0.741 5.903 -13.982 1.00 96.94 86 GLU A N 1
ATOM 672 C CA . GLU A 1 86 ? -1.458 5.115 -12.983 1.00 96.94 86 GLU A CA 1
ATOM 673 C C . GLU A 1 86 ? -1.108 3.624 -13.047 1.00 96.94 86 GLU A C 1
ATOM 675 O O . GLU A 1 86 ? -0.590 3.103 -14.043 1.00 96.94 86 GLU A O 1
ATOM 680 N N . ALA A 1 87 ? -1.398 2.922 -11.954 1.00 95.88 87 ALA A N 1
ATOM 681 C CA . ALA A 1 87 ? -1.250 1.479 -11.919 1.00 95.88 87 ALA A CA 1
ATOM 682 C C . ALA A 1 87 ? -2.207 0.822 -12.938 1.00 95.88 87 ALA A C 1
ATOM 684 O O . ALA A 1 87 ? -3.376 1.202 -13.015 1.00 95.88 87 ALA A O 1
ATOM 685 N N . PRO A 1 88 ? -1.743 -0.154 -13.733 1.00 96.00 88 PRO A N 1
ATOM 686 C CA . PRO A 1 88 ? -2.583 -0.782 -14.744 1.00 96.00 88 PRO A CA 1
ATOM 687 C C . PRO A 1 88 ? -3.661 -1.664 -14.108 1.00 96.00 88 PRO A C 1
ATOM 689 O O . PRO A 1 88 ? -3.385 -2.445 -13.198 1.00 96.00 88 PRO A O 1
ATOM 692 N N . ASP A 1 89 ? -4.868 -1.583 -14.659 1.00 97.31 89 ASP A N 1
ATOM 693 C CA . ASP A 1 89 ? -6.018 -2.425 -14.328 1.00 97.31 89 ASP A CA 1
ATOM 694 C C . ASP A 1 89 ? -6.240 -3.416 -15.482 1.00 97.31 89 ASP A C 1
ATOM 696 O O . ASP A 1 89 ? -6.811 -3.091 -16.525 1.00 97.31 89 A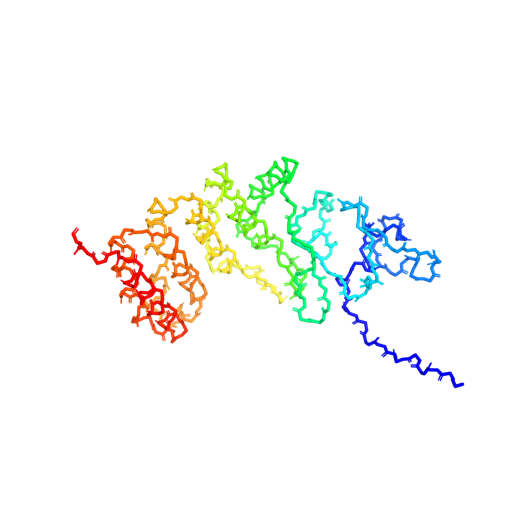SP A O 1
ATOM 700 N N . THR A 1 90 ? -5.655 -4.608 -15.353 1.00 97.12 90 THR A N 1
ATOM 701 C CA . THR A 1 90 ? -5.798 -5.692 -16.337 1.00 97.12 90 THR A CA 1
ATOM 702 C C . THR A 1 90 ? -5.865 -7.035 -15.624 1.00 97.12 90 THR A C 1
ATOM 704 O O . THR A 1 90 ? -5.199 -7.224 -14.609 1.00 97.12 90 THR A O 1
ATOM 707 N N . GLU A 1 91 ? -6.547 -8.030 -16.192 1.00 97.44 91 GLU A N 1
ATOM 708 C CA . GLU A 1 91 ? -6.652 -9.353 -15.548 1.00 97.44 91 GLU A CA 1
ATOM 709 C C . GLU A 1 91 ? -5.304 -10.031 -15.259 1.00 97.44 91 GLU A C 1
ATOM 711 O O . GLU A 1 91 ? -5.134 -10.758 -14.276 1.00 97.44 91 GLU A O 1
ATOM 716 N N . LYS A 1 92 ? -4.297 -9.753 -16.094 1.00 97.44 92 LYS A N 1
ATOM 717 C CA . LYS A 1 92 ? -2.931 -10.227 -15.860 1.00 97.44 92 LYS A CA 1
ATOM 718 C C . LYS A 1 92 ? -2.348 -9.634 -14.572 1.00 97.44 92 LYS A C 1
ATOM 720 O O . LYS A 1 92 ? -1.678 -10.347 -13.831 1.00 97.44 92 LYS A O 1
ATOM 725 N N . VAL A 1 93 ? -2.614 -8.354 -14.310 1.00 97.94 93 VAL A N 1
ATOM 726 C CA . VAL A 1 93 ? -2.203 -7.656 -13.084 1.00 97.94 93 VAL A CA 1
ATOM 727 C C . VAL A 1 93 ? -2.964 -8.194 -11.879 1.00 97.94 93 VAL A C 1
ATOM 729 O O . VAL A 1 93 ? -2.325 -8.541 -10.894 1.00 97.94 93 VAL A O 1
ATOM 732 N N . HIS A 1 94 ? -4.284 -8.366 -11.974 1.00 98.31 94 HIS A N 1
ATOM 733 C CA . HIS A 1 94 ? -5.090 -8.959 -10.901 1.00 98.31 94 HIS A CA 1
ATOM 734 C C . HIS A 1 94 ? -4.569 -10.342 -10.489 1.00 98.31 94 HIS A C 1
ATOM 736 O O . HIS A 1 94 ? -4.291 -10.593 -9.316 1.00 98.31 94 HIS A O 1
ATOM 742 N N . THR A 1 95 ? -4.368 -11.231 -11.465 1.00 98.38 95 THR A N 1
ATOM 743 C CA . THR A 1 95 ? -3.861 -12.590 -11.221 1.00 98.38 95 THR A CA 1
ATOM 744 C C . THR A 1 95 ? -2.489 -12.571 -10.546 1.00 98.38 95 THR A C 1
ATOM 746 O O . THR A 1 95 ? -2.258 -13.307 -9.584 1.00 98.38 95 THR A O 1
ATOM 749 N N . GLU A 1 96 ? -1.583 -11.715 -11.022 1.00 98.19 96 GLU A N 1
ATOM 750 C CA . GLU A 1 96 ? -0.237 -11.632 -10.464 1.00 98.19 96 GLU A CA 1
ATOM 751 C C . GLU A 1 96 ? -0.225 -11.007 -9.068 1.00 98.19 96 GLU A C 1
ATOM 753 O O . GLU A 1 96 ? 0.477 -11.505 -8.193 1.00 98.19 96 GLU A O 1
ATOM 758 N N . LEU A 1 97 ? -1.041 -9.983 -8.811 1.00 98.50 97 LEU A N 1
ATOM 759 C CA . LEU A 1 97 ? -1.175 -9.386 -7.484 1.00 98.50 97 LEU A CA 1
ATOM 760 C C . LEU A 1 97 ? -1.648 -10.403 -6.447 1.00 98.50 97 LEU A C 1
ATOM 762 O O . LEU A 1 97 ? -1.101 -10.435 -5.352 1.00 98.50 97 LEU A O 1
ATOM 766 N N . ILE A 1 98 ? -2.603 -11.276 -6.781 1.00 98.62 98 ILE A N 1
ATOM 767 C CA . ILE A 1 98 ? -3.039 -12.346 -5.869 1.00 98.62 98 ILE A CA 1
ATOM 768 C C . ILE A 1 98 ? -1.914 -13.345 -5.592 1.00 98.62 98 ILE A C 1
ATOM 770 O O . ILE A 1 98 ? -1.717 -13.760 -4.442 1.00 98.62 98 ILE A O 1
ATOM 774 N N . ARG A 1 99 ? -1.155 -13.718 -6.630 1.00 98.31 99 ARG A N 1
ATOM 775 C CA . ARG A 1 99 ? 0.002 -14.609 -6.491 1.00 98.31 99 ARG A CA 1
ATOM 776 C C . ARG A 1 99 ? 1.058 -13.988 -5.576 1.00 98.31 99 ARG A C 1
ATOM 778 O O . ARG A 1 99 ? 1.509 -14.646 -4.642 1.00 98.31 99 ARG A O 1
ATOM 785 N N . LEU A 1 100 ? 1.416 -12.730 -5.826 1.00 97.94 100 LEU A N 1
ATOM 786 C CA . LEU A 1 100 ? 2.413 -11.984 -5.064 1.00 97.94 100 LEU A CA 1
ATOM 787 C C . LEU A 1 100 ? 1.962 -11.729 -3.631 1.00 97.94 100 LEU A C 1
ATOM 789 O O . LEU A 1 100 ? 2.715 -12.018 -2.708 1.00 97.94 100 LEU A O 1
ATOM 793 N N . LEU A 1 101 ? 0.718 -11.286 -3.430 1.00 98.50 101 LEU A N 1
ATOM 794 C CA . LEU A 1 101 ? 0.131 -11.098 -2.107 1.00 98.50 101 LEU A CA 1
ATOM 795 C C . LEU A 1 101 ? 0.223 -12.386 -1.300 1.00 98.50 101 LEU A C 1
ATOM 797 O O . LEU A 1 101 ? 0.552 -12.336 -0.125 1.00 98.50 101 LEU A O 1
ATOM 801 N N . SER A 1 102 ? -0.026 -13.545 -1.914 1.00 97.88 102 SER A N 1
ATOM 802 C CA . SER A 1 102 ? 0.083 -14.852 -1.254 1.00 97.88 102 SER A CA 1
ATOM 803 C C . SER A 1 102 ? 1.516 -15.259 -0.911 1.00 97.88 102 SER A C 1
ATOM 805 O O . SER A 1 102 ? 1.707 -16.063 -0.003 1.00 97.88 102 SER A O 1
ATOM 807 N N . ALA A 1 103 ? 2.501 -14.699 -1.611 1.00 96.56 103 ALA A N 1
ATOM 808 C CA . ALA A 1 103 ? 3.917 -14.989 -1.435 1.00 96.56 103 ALA A CA 1
ATOM 809 C C . ALA A 1 103 ? 4.627 -14.042 -0.455 1.00 96.56 103 ALA A C 1
ATOM 811 O O . ALA A 1 103 ? 5.759 -14.339 -0.087 1.00 96.56 103 ALA A O 1
ATOM 812 N N . ILE A 1 104 ? 3.989 -12.947 -0.009 1.00 95.38 104 ILE A N 1
ATOM 813 C CA . ILE A 1 104 ? 4.585 -12.042 0.988 1.00 95.38 104 ILE A CA 1
ATOM 814 C C . ILE A 1 104 ? 4.903 -12.851 2.261 1.00 95.38 104 ILE A C 1
ATOM 816 O O . ILE A 1 104 ? 3.963 -13.387 2.873 1.00 95.38 104 ILE A O 1
ATOM 820 N N . PRO A 1 105 ? 6.189 -12.966 2.654 1.00 94.12 105 PRO A N 1
ATOM 821 C CA . PRO A 1 105 ? 6.584 -13.688 3.858 1.00 94.12 105 PRO A CA 1
ATOM 822 C C . PRO A 1 105 ? 6.190 -12.890 5.102 1.00 94.12 105 PRO A C 1
ATOM 824 O O . PRO A 1 105 ? 6.044 -11.679 5.026 1.00 94.12 105 PRO A O 1
ATOM 827 N N . GLU A 1 106 ? 6.034 -13.543 6.256 1.00 92.50 106 GLU A N 1
ATOM 828 C CA . GLU A 1 106 ? 5.760 -12.838 7.522 1.00 92.50 106 GLU A CA 1
ATOM 829 C C . GLU A 1 106 ? 7.003 -12.119 8.067 1.00 92.50 106 GLU A C 1
ATOM 831 O O . GLU A 1 106 ? 6.915 -11.015 8.601 1.00 92.50 106 GLU A O 1
ATOM 836 N N . THR A 1 107 ? 8.179 -12.728 7.908 1.00 89.25 107 THR A N 1
ATOM 837 C CA . THR A 1 107 ? 9.449 -12.082 8.246 1.00 89.25 107 THR A CA 1
ATOM 838 C C . THR A 1 107 ? 9.895 -11.224 7.063 1.00 89.25 107 THR A C 1
ATOM 840 O O . THR A 1 107 ? 10.028 -11.777 5.968 1.00 89.25 107 THR A O 1
ATOM 843 N N . PRO A 1 108 ? 10.168 -9.920 7.257 1.00 84.31 108 PRO A N 1
ATOM 844 C CA . PRO A 1 108 ? 10.681 -9.066 6.193 1.00 84.31 108 PRO A CA 1
ATOM 845 C C . PRO A 1 108 ? 11.956 -9.628 5.574 1.00 84.31 108 PRO A C 1
ATOM 847 O O . PRO A 1 108 ? 12.796 -10.203 6.268 1.00 84.31 108 PRO A O 1
ATOM 850 N N . GLU A 1 109 ? 12.124 -9.449 4.271 1.00 81.62 109 GLU A N 1
ATOM 851 C CA . GLU A 1 109 ? 13.382 -9.766 3.603 1.00 81.62 109 GLU A CA 1
ATOM 852 C C . GLU A 1 109 ? 14.314 -8.548 3.571 1.00 81.62 109 GLU A C 1
ATOM 854 O O . GLU A 1 109 ? 13.982 -7.445 4.004 1.00 81.62 109 GLU A O 1
ATOM 859 N N . SER A 1 110 ? 15.547 -8.759 3.106 1.00 74.56 110 SER A N 1
ATOM 860 C CA . SER A 1 110 ? 16.477 -7.655 2.871 1.00 74.56 110 SER A CA 1
ATOM 861 C C . SER A 1 110 ? 16.086 -6.901 1.617 1.00 74.56 110 SER A C 1
ATOM 863 O O . SER A 1 110 ? 16.483 -7.291 0.523 1.00 74.56 110 SER A O 1
ATOM 865 N N . GLU A 1 111 ? 15.362 -5.804 1.791 1.00 74.50 111 GLU A N 1
ATOM 866 C CA . GLU A 1 111 ? 14.994 -4.912 0.696 1.00 74.50 111 GLU A CA 1
ATOM 867 C C . GLU A 1 111 ? 15.997 -3.769 0.520 1.00 74.50 111 GLU A C 1
ATOM 869 O O . GLU A 1 111 ? 16.799 -3.447 1.404 1.00 74.50 111 GLU A O 1
ATOM 874 N N . TYR A 1 112 ? 15.974 -3.166 -0.667 1.00 79.06 112 TYR A N 1
ATOM 875 C CA . TYR A 1 112 ? 16.731 -1.956 -0.933 1.00 79.06 112 TYR A CA 1
ATOM 876 C C . TYR A 1 112 ? 16.185 -0.812 -0.055 1.00 79.06 112 TYR A C 1
ATOM 878 O O . TYR A 1 112 ? 14.978 -0.580 -0.026 1.00 79.06 112 TYR A O 1
ATOM 886 N N . PRO A 1 113 ? 17.042 -0.082 0.679 1.00 71.81 113 PRO A N 1
ATOM 887 C CA . PRO A 1 113 ? 16.589 0.736 1.806 1.00 71.81 113 PRO A CA 1
ATOM 888 C C . PRO A 1 113 ? 15.934 2.065 1.415 1.00 71.81 113 PRO A C 1
ATOM 890 O O . PRO A 1 113 ? 15.426 2.774 2.280 1.00 71.81 113 PRO A O 1
ATOM 893 N N . PHE A 1 114 ? 15.961 2.433 0.134 1.00 73.44 114 PHE A N 1
ATOM 894 C CA . PHE A 1 114 ? 15.428 3.705 -0.344 1.00 73.44 114 PHE A CA 1
ATOM 895 C C . PHE A 1 114 ? 14.275 3.483 -1.308 1.00 73.44 114 PHE A C 1
ATOM 897 O O . PHE A 1 114 ? 14.410 2.731 -2.266 1.00 73.44 114 PHE A O 1
ATOM 904 N N . GLY A 1 115 ? 13.188 4.228 -1.131 1.00 76.44 115 GLY A N 1
ATOM 905 C CA . GLY A 1 115 ? 12.115 4.292 -2.112 1.00 76.44 115 GLY A CA 1
ATOM 906 C C . GLY A 1 115 ? 10.945 3.365 -1.809 1.00 76.44 115 GLY A C 1
ATOM 907 O O . GLY A 1 115 ? 10.367 3.427 -0.730 1.00 76.44 115 GLY A O 1
ATOM 908 N N . LEU A 1 116 ? 10.524 2.606 -2.818 1.00 82.06 116 LEU A N 1
ATOM 909 C CA . LEU A 1 116 ? 9.251 1.891 -2.830 1.00 82.06 116 LEU A CA 1
ATOM 910 C C . LEU A 1 116 ? 9.426 0.476 -2.252 1.00 82.06 116 LEU A C 1
ATOM 912 O O . LEU A 1 116 ? 10.297 -0.252 -2.710 1.00 82.06 116 LEU A O 1
ATOM 916 N N . CYS A 1 117 ? 8.571 0.065 -1.313 1.00 90.44 117 CYS A N 1
ATOM 917 C CA . CYS A 1 117 ? 8.480 -1.328 -0.856 1.00 90.44 117 CYS A CA 1
ATOM 918 C C . CYS A 1 117 ? 7.550 -2.135 -1.769 1.00 90.44 117 CYS A C 1
ATOM 920 O O . CYS A 1 117 ? 6.449 -1.678 -2.103 1.00 90.44 117 CYS A O 1
ATOM 922 N N . LEU A 1 118 ? 7.964 -3.341 -2.171 1.00 93.19 118 LEU A N 1
ATOM 923 C CA . LEU A 1 118 ? 7.158 -4.174 -3.068 1.00 93.19 118 LEU A CA 1
ATOM 924 C C . LEU A 1 118 ? 5.893 -4.676 -2.375 1.00 93.19 118 LEU A C 1
ATOM 926 O O . LEU A 1 118 ? 4.811 -4.591 -2.960 1.00 93.19 118 LEU A O 1
ATOM 930 N N . ALA A 1 119 ? 6.014 -5.136 -1.129 1.00 95.00 119 ALA A N 1
ATOM 931 C CA . ALA A 1 119 ? 4.879 -5.592 -0.337 1.00 95.00 119 ALA A CA 1
ATOM 932 C C . ALA A 1 119 ? 3.829 -4.481 -0.167 1.00 95.00 119 ALA A C 1
ATOM 934 O O . ALA A 1 119 ? 2.645 -4.714 -0.422 1.00 95.00 119 ALA A O 1
ATOM 935 N N . ASP A 1 120 ? 4.261 -3.259 0.157 1.00 95.31 120 ASP A N 1
ATOM 936 C CA . ASP A 1 120 ? 3.368 -2.103 0.289 1.00 95.31 120 ASP A CA 1
ATOM 937 C C . ASP A 1 120 ? 2.601 -1.815 -1.005 1.00 95.31 120 ASP A C 1
ATOM 939 O O . ASP A 1 120 ? 1.396 -1.566 -0.965 1.00 95.31 120 ASP A O 1
ATOM 943 N N . GLN A 1 121 ? 3.278 -1.863 -2.156 1.00 96.00 121 GLN A N 1
ATOM 944 C CA . GLN A 1 121 ? 2.657 -1.595 -3.456 1.00 96.00 121 GLN A CA 1
ATOM 945 C C . GLN A 1 121 ? 1.663 -2.684 -3.861 1.00 96.00 121 GLN A C 1
ATOM 947 O O . GLN A 1 121 ? 0.589 -2.367 -4.371 1.00 96.00 121 GLN A O 1
ATOM 952 N N . ILE A 1 122 ? 1.982 -3.956 -3.602 1.00 97.88 122 ILE A N 1
ATOM 953 C CA . ILE A 1 122 ? 1.058 -5.072 -3.842 1.00 97.88 122 ILE A CA 1
ATOM 954 C C . ILE A 1 122 ? -0.219 -4.872 -3.024 1.00 97.88 122 ILE A C 1
ATOM 956 O O . ILE A 1 122 ? -1.321 -4.926 -3.573 1.00 97.88 122 ILE A O 1
ATOM 960 N N . VAL A 1 123 ? -0.064 -4.623 -1.721 1.00 98.38 123 VAL A N 1
ATOM 961 C CA . VAL A 1 123 ? -1.174 -4.468 -0.777 1.00 98.38 123 VAL A CA 1
ATOM 962 C C . VAL A 1 123 ? -2.051 -3.271 -1.147 1.00 98.38 123 VAL A C 1
ATOM 964 O O . VAL A 1 123 ? -3.266 -3.417 -1.249 1.00 98.38 123 VAL A O 1
ATOM 967 N N . GLN A 1 124 ? -1.452 -2.112 -1.421 1.00 97.88 124 GLN A N 1
ATOM 968 C CA . GLN A 1 124 ? -2.203 -0.927 -1.836 1.00 97.88 124 GLN A CA 1
ATOM 969 C C . GLN A 1 124 ? -2.946 -1.153 -3.154 1.00 97.88 124 GLN A C 1
ATOM 971 O O . GLN A 1 124 ? -4.124 -0.810 -3.267 1.00 97.88 124 GLN A O 1
ATOM 976 N N . GLN A 1 125 ? -2.287 -1.745 -4.157 1.00 98.12 125 GLN A N 1
ATOM 977 C CA . GLN A 1 125 ? -2.892 -1.902 -5.476 1.00 98.12 125 GLN A CA 1
ATOM 978 C C . GLN A 1 125 ? -4.105 -2.840 -5.442 1.00 98.12 125 GLN A C 1
ATOM 980 O O . GLN A 1 125 ? -5.112 -2.525 -6.075 1.00 98.12 125 GLN A O 1
ATOM 985 N N . VAL A 1 126 ? -4.074 -3.940 -4.673 1.00 98.50 126 VAL A N 1
ATOM 986 C CA . VAL A 1 126 ? -5.268 -4.799 -4.529 1.00 98.50 126 VAL A CA 1
ATOM 987 C C . VAL A 1 126 ? -6.436 -4.068 -3.858 1.00 98.50 126 VAL A C 1
ATOM 989 O O . VAL A 1 126 ? -7.587 -4.313 -4.220 1.00 98.50 126 VAL A O 1
ATOM 992 N N . GLY A 1 127 ? -6.153 -3.141 -2.934 1.00 98.25 127 GLY A N 1
ATOM 993 C CA . GLY A 1 127 ? -7.156 -2.272 -2.316 1.00 98.25 127 GLY A CA 1
ATOM 994 C C . GLY A 1 127 ? -7.781 -1.297 -3.313 1.00 98.25 127 GLY A C 1
ATOM 995 O O . GLY A 1 127 ? -9.006 -1.229 -3.425 1.00 98.25 127 GLY A O 1
ATOM 996 N N . VAL A 1 128 ? -6.953 -0.585 -4.091 1.00 97.56 128 VAL A N 1
ATOM 997 C CA . VAL A 1 128 ? -7.410 0.358 -5.134 1.00 97.56 128 VAL A CA 1
ATOM 998 C C . VAL A 1 128 ? -8.268 -0.344 -6.187 1.00 97.56 128 VAL A C 1
ATOM 1000 O O . VAL A 1 128 ? -9.332 0.164 -6.542 1.00 97.56 128 VAL A O 1
ATOM 1003 N N . LEU A 1 129 ? -7.845 -1.529 -6.637 1.00 97.75 129 LEU A N 1
ATOM 1004 C CA . LEU A 1 129 ? -8.573 -2.345 -7.616 1.00 97.75 129 LEU A CA 1
ATOM 1005 C C . LEU A 1 129 ? -9.801 -3.057 -7.027 1.00 97.75 129 LEU A C 1
ATOM 1007 O O . LEU A 1 129 ? -10.556 -3.688 -7.765 1.00 97.75 129 LEU A O 1
ATOM 1011 N N . LYS A 1 130 ? -10.017 -2.966 -5.708 1.00 97.75 130 LYS A N 1
ATOM 1012 C CA . LYS A 1 130 ? -11.100 -3.644 -4.981 1.00 97.75 130 LYS A CA 1
ATOM 1013 C C . LYS A 1 130 ? -11.159 -5.151 -5.262 1.00 97.75 130 LYS A C 1
ATOM 1015 O O . LYS A 1 130 ? -12.230 -5.724 -5.470 1.00 97.75 130 LYS A O 1
ATOM 1020 N N . GLU A 1 131 ? -10.001 -5.803 -5.285 1.00 97.94 131 GLU A N 1
ATOM 1021 C CA . GLU A 1 131 ? -9.895 -7.216 -5.641 1.00 97.94 131 GLU A CA 1
ATOM 1022 C C . GLU A 1 131 ? -10.401 -8.119 -4.501 1.00 97.94 131 GLU A C 1
ATOM 1024 O O . GLU A 1 131 ? -9.698 -8.396 -3.531 1.00 97.94 131 GLU A O 1
ATOM 1029 N N . ASN A 1 132 ? -11.625 -8.633 -4.634 1.00 98.06 132 ASN A N 1
ATOM 1030 C CA . ASN A 1 132 ? -12.255 -9.492 -3.626 1.00 98.06 132 ASN A CA 1
ATOM 1031 C C . ASN A 1 132 ? -11.458 -10.771 -3.322 1.00 98.06 132 ASN A C 1
ATOM 1033 O O . ASN A 1 132 ? -11.470 -11.247 -2.186 1.00 98.06 1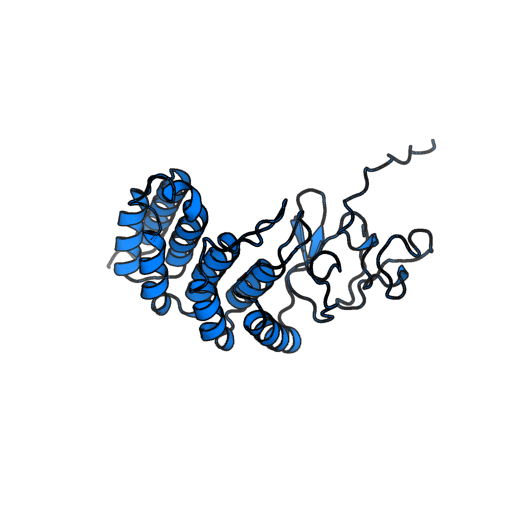32 ASN A O 1
ATOM 1037 N N . LYS A 1 133 ? -10.732 -11.337 -4.296 1.00 98.50 133 LYS A N 1
ATOM 1038 C CA . LYS A 1 133 ? -9.897 -12.531 -4.068 1.00 98.50 133 LYS A CA 1
ATOM 1039 C C . LYS A 1 133 ? -8.721 -12.249 -3.125 1.00 98.50 133 LYS A C 1
ATOM 1041 O O . LYS A 1 133 ? -8.129 -13.193 -2.606 1.00 98.50 133 LYS A O 1
ATOM 1046 N N . ALA A 1 134 ? -8.386 -10.978 -2.880 1.00 98.56 134 ALA A N 1
ATOM 1047 C CA . ALA A 1 134 ? -7.289 -10.577 -2.006 1.00 98.56 134 ALA A CA 1
ATOM 1048 C C . ALA A 1 134 ? -7.639 -10.647 -0.513 1.00 98.56 134 ALA A C 1
ATOM 1050 O O . ALA A 1 134 ? -6.726 -10.639 0.308 1.00 98.56 134 ALA A O 1
ATOM 1051 N N . VAL A 1 135 ? -8.923 -10.740 -0.143 1.00 98.69 135 VAL A N 1
ATOM 1052 C CA . VAL A 1 135 ? -9.400 -10.614 1.250 1.00 98.69 135 VAL A CA 1
ATOM 1053 C C . VAL A 1 135 ? -8.649 -11.524 2.224 1.00 98.69 135 VAL A C 1
ATOM 1055 O O . VAL A 1 135 ? -8.139 -11.053 3.239 1.00 98.69 135 VAL A O 1
ATOM 1058 N N . GLU A 1 136 ? -8.526 -12.815 1.915 1.00 98.50 136 GLU A N 1
ATOM 1059 C CA . GLU A 1 136 ? -7.842 -13.761 2.808 1.00 98.50 136 GLU A CA 1
ATOM 1060 C C . GLU A 1 136 ? -6.324 -13.528 2.849 1.00 98.50 136 GLU A C 1
ATOM 1062 O O . GLU A 1 136 ? -5.692 -13.688 3.894 1.00 98.50 136 GLU A O 1
ATOM 1067 N N . GLY A 1 137 ? -5.733 -13.074 1.739 1.00 98.62 137 GLY A N 1
ATOM 1068 C CA . GLY A 1 137 ? -4.330 -12.662 1.697 1.00 98.62 137 GLY A CA 1
ATOM 1069 C C . GLY A 1 137 ? -4.061 -11.428 2.562 1.00 98.62 137 GLY A C 1
ATOM 1070 O O . GLY A 1 137 ? -3.097 -11.416 3.321 1.00 98.62 137 GLY A O 1
ATOM 1071 N N . LEU A 1 138 ? -4.944 -10.427 2.508 1.00 98.81 138 LEU A N 1
ATOM 1072 C CA . LEU A 1 138 ? -4.855 -9.212 3.318 1.00 98.81 138 LEU A CA 1
ATOM 1073 C C . LEU A 1 138 ? -5.014 -9.522 4.807 1.00 98.81 138 LEU A C 1
ATOM 1075 O O . LEU A 1 138 ? -4.186 -9.086 5.599 1.00 98.81 138 LEU A O 1
ATOM 1079 N N . LYS A 1 139 ? -6.001 -10.341 5.197 1.00 98.69 139 LYS A N 1
ATOM 1080 C CA . LYS A 1 139 ? -6.151 -10.791 6.594 1.00 98.69 139 LYS A CA 1
ATOM 1081 C C . LYS A 1 139 ? -4.902 -11.500 7.112 1.00 98.69 139 LYS A C 1
ATOM 1083 O O . LYS A 1 139 ? -4.515 -11.287 8.258 1.00 98.69 139 LYS A O 1
ATOM 1088 N N . ARG A 1 140 ? -4.250 -12.315 6.274 1.00 98.44 140 ARG A N 1
ATOM 1089 C CA . ARG A 1 140 ? -2.980 -12.957 6.633 1.00 98.44 140 ARG A CA 1
ATOM 1090 C C . ARG A 1 140 ? -1.886 -11.924 6.909 1.00 98.44 140 ARG A C 1
ATOM 1092 O O . ARG A 1 140 ? -1.211 -12.048 7.921 1.00 98.44 140 ARG A O 1
ATOM 1099 N N . VAL A 1 141 ? -1.739 -10.915 6.048 1.00 98.38 141 VAL A N 1
ATOM 1100 C CA . VAL A 1 141 ? -0.752 -9.834 6.234 1.00 98.38 141 VAL A CA 1
ATOM 1101 C C . VAL A 1 141 ? -1.050 -9.018 7.495 1.00 98.38 141 VAL A C 1
ATOM 1103 O O . VAL A 1 141 ? -0.133 -8.733 8.253 1.00 98.38 141 VAL A O 1
ATOM 1106 N N . ILE A 1 142 ? -2.320 -8.702 7.776 1.00 98.31 142 ILE A N 1
ATOM 1107 C CA . ILE A 1 142 ? -2.730 -8.003 9.010 1.00 98.31 142 ILE A CA 1
ATOM 1108 C C . ILE A 1 142 ? -2.317 -8.788 10.266 1.00 98.31 142 ILE A C 1
ATOM 1110 O O . ILE A 1 142 ? -2.000 -8.189 11.290 1.00 98.31 142 ILE A O 1
ATOM 1114 N N . ALA A 1 143 ? -2.311 -10.121 10.191 1.00 97.25 143 ALA A N 1
ATOM 1115 C CA . ALA A 1 143 ? -1.947 -10.993 11.303 1.00 97.25 143 ALA A CA 1
ATOM 1116 C C . ALA A 1 143 ? -0.431 -11.128 11.536 1.00 97.25 143 ALA A C 1
ATOM 1118 O O . ALA A 1 143 ? -0.041 -11.757 12.520 1.00 97.25 143 ALA A O 1
ATOM 1119 N N . PHE A 1 144 ? 0.419 -10.568 10.667 1.00 96.19 144 PHE A N 1
ATOM 1120 C CA . PHE A 1 144 ? 1.868 -10.596 10.861 1.00 96.19 144 PHE A CA 1
ATOM 1121 C C . PHE A 1 144 ? 2.267 -9.897 12.158 1.00 96.19 144 PHE A C 1
ATOM 1123 O O . PHE A 1 144 ? 1.704 -8.870 12.539 1.00 96.19 144 PHE A O 1
ATOM 1130 N N . SER A 1 145 ? 3.290 -10.425 12.831 1.00 92.94 145 SER A N 1
ATOM 1131 C CA . SER A 1 145 ? 3.818 -9.761 14.021 1.00 92.94 145 SER A CA 1
ATOM 1132 C C . SER A 1 145 ? 4.493 -8.424 13.661 1.00 92.94 145 SER A C 1
ATOM 1134 O O . SER A 1 145 ? 5.531 -8.418 12.992 1.00 92.94 145 SER A O 1
ATOM 1136 N N . PRO A 1 146 ? 4.015 -7.280 14.192 1.00 90.81 146 PRO A N 1
ATOM 1137 C CA . PRO A 1 146 ? 4.577 -5.956 13.902 1.00 90.81 146 PRO A CA 1
ATOM 1138 C C . PRO A 1 146 ? 5.937 -5.716 14.580 1.00 90.81 146 PRO A C 1
ATOM 1140 O O . PRO A 1 146 ? 6.522 -4.636 14.478 1.00 90.81 146 PRO A O 1
ATOM 1143 N N . THR A 1 147 ? 6.430 -6.704 15.332 1.00 88.06 147 THR A N 1
ATOM 1144 C CA . THR A 1 147 ? 7.711 -6.640 16.044 1.00 88.06 147 THR A CA 1
ATOM 1145 C C . THR A 1 147 ? 8.827 -7.410 15.356 1.00 88.06 147 THR A C 1
ATOM 1147 O O . THR A 1 147 ? 9.986 -7.228 15.736 1.00 88.06 147 THR A O 1
ATOM 1150 N N . LEU A 1 148 ? 8.497 -8.246 14.364 1.00 85.56 148 LEU A N 1
ATOM 1151 C CA . LEU A 1 148 ? 9.486 -9.020 13.631 1.00 85.56 148 LEU A CA 1
ATOM 1152 C C . LEU A 1 148 ? 10.356 -8.097 12.785 1.00 85.56 148 LEU A C 1
ATOM 1154 O O . LEU A 1 148 ? 9.876 -7.262 12.023 1.00 85.56 148 LEU A O 1
ATOM 1158 N N . THR A 1 149 ? 11.662 -8.280 12.928 1.00 78.31 149 THR A N 1
ATOM 1159 C CA . THR A 1 149 ? 12.677 -7.623 12.113 1.00 78.31 149 THR A CA 1
ATOM 1160 C C . THR A 1 149 ? 13.730 -8.657 11.737 1.00 78.31 149 THR A C 1
ATOM 1162 O O . THR A 1 149 ? 13.874 -9.695 12.386 1.00 78.31 149 THR A O 1
ATOM 1165 N N . THR A 1 150 ? 14.509 -8.377 10.701 1.00 70.88 150 THR A N 1
ATOM 1166 C CA . THR A 1 150 ? 15.629 -9.239 10.291 1.00 70.88 150 THR A CA 1
ATOM 1167 C C . THR A 1 150 ? 16.876 -9.078 11.165 1.00 70.88 150 THR A C 1
ATOM 1169 O O . THR A 1 150 ? 17.867 -9.777 10.947 1.00 70.88 150 THR A O 1
ATOM 1172 N N . GLY A 1 151 ? 16.874 -8.124 12.108 1.00 66.81 151 GLY A N 1
ATOM 1173 C CA . GLY A 1 151 ? 18.025 -7.782 12.951 1.00 66.81 151 GLY A CA 1
ATOM 1174 C C . GLY A 1 151 ? 19.217 -7.154 12.212 1.00 66.81 151 GLY A C 1
ATOM 1175 O O . GLY A 1 151 ? 20.278 -6.974 12.808 1.00 66.81 151 GLY A O 1
ATOM 1176 N N . LYS A 1 152 ? 19.083 -6.832 10.923 1.00 65.69 152 LYS A N 1
ATOM 1177 C CA . LYS A 1 152 ? 20.148 -6.253 10.095 1.00 65.69 152 LYS A CA 1
ATOM 1178 C C . LYS A 1 152 ? 19.934 -4.728 9.908 1.00 65.69 152 LYS A C 1
ATOM 1180 O O . LYS A 1 152 ? 18.824 -4.239 10.116 1.00 65.69 152 LYS A O 1
ATOM 1185 N N . PRO A 1 153 ? 20.972 -3.944 9.551 1.00 54.22 153 PRO A N 1
ATOM 1186 C CA . PRO A 1 153 ? 20.857 -2.489 9.382 1.00 54.22 153 PRO A CA 1
ATOM 1187 C C . PRO A 1 153 ? 20.103 -2.096 8.099 1.00 54.22 153 PRO A C 1
ATOM 1189 O O . PRO A 1 153 ? 20.321 -2.712 7.061 1.00 54.22 153 PRO A O 1
ATOM 1192 N N . PHE A 1 154 ? 19.270 -1.046 8.176 1.00 57.75 154 PHE A N 1
ATOM 1193 C CA . PHE A 1 154 ? 18.440 -0.478 7.087 1.00 57.75 154 PHE A CA 1
ATOM 1194 C C . PHE A 1 154 ? 17.192 -1.273 6.664 1.00 57.75 154 PHE A C 1
ATOM 1196 O O . PHE A 1 154 ? 16.709 -1.111 5.547 1.00 57.75 154 PHE A O 1
ATOM 1203 N N . PHE A 1 155 ? 16.657 -2.122 7.541 1.00 59.06 155 PHE A N 1
ATOM 1204 C CA . PHE A 1 155 ? 15.532 -2.986 7.190 1.00 59.06 155 PHE A CA 1
ATOM 1205 C C . PHE A 1 155 ? 14.198 -2.322 7.472 1.00 59.06 155 PHE A C 1
ATOM 1207 O O . PHE A 1 155 ? 14.009 -1.688 8.510 1.00 59.06 155 PHE A O 1
ATOM 1214 N N . GLN A 1 156 ? 13.279 -2.532 6.538 1.00 64.19 156 GLN A N 1
ATOM 1215 C CA . GLN A 1 156 ? 11.869 -2.287 6.750 1.00 64.19 156 GLN A CA 1
ATOM 1216 C C . GLN A 1 156 ? 11.326 -3.349 7.707 1.00 64.19 156 GLN A C 1
ATOM 1218 O O . GLN A 1 156 ? 11.679 -4.528 7.637 1.00 64.19 156 GLN A O 1
ATOM 1223 N N . ASP A 1 157 ? 10.474 -2.920 8.621 1.00 83.19 157 ASP A N 1
ATOM 1224 C CA . ASP A 1 157 ? 9.496 -3.808 9.225 1.00 83.19 157 ASP A CA 1
ATOM 1225 C C . ASP A 1 157 ? 8.173 -3.663 8.476 1.00 83.19 157 ASP A C 1
ATOM 1227 O O . ASP A 1 157 ? 7.936 -2.686 7.766 1.00 83.19 157 ASP A O 1
ATOM 1231 N N . TYR A 1 158 ? 7.287 -4.634 8.657 1.00 91.44 158 TYR A N 1
ATOM 1232 C CA . TYR A 1 158 ? 5.991 -4.628 7.992 1.00 91.44 158 TYR A CA 1
ATOM 1233 C C . TYR A 1 158 ? 4.933 -3.792 8.703 1.00 91.44 158 TYR A C 1
ATOM 1235 O O . TYR A 1 158 ? 3.757 -3.953 8.408 1.00 91.44 158 TYR A O 1
ATOM 1243 N N . ARG A 1 159 ? 5.277 -2.873 9.617 1.00 93.44 159 ARG A N 1
ATOM 1244 C CA . ARG A 1 159 ? 4.245 -2.058 10.284 1.00 93.44 159 ARG A CA 1
ATOM 1245 C C . ARG A 1 159 ? 3.467 -1.208 9.277 1.00 93.44 159 ARG A C 1
ATOM 1247 O O . ARG A 1 159 ? 2.243 -1.131 9.354 1.00 93.44 159 ARG A O 1
ATOM 1254 N N . THR A 1 160 ? 4.163 -0.627 8.301 1.00 94.06 160 THR A N 1
ATOM 1255 C CA . THR A 1 160 ? 3.534 0.111 7.198 1.00 94.06 160 THR A CA 1
ATOM 1256 C C . THR A 1 160 ? 2.706 -0.818 6.305 1.00 94.06 160 THR A C 1
ATOM 1258 O O . THR A 1 160 ? 1.550 -0.512 6.026 1.00 94.06 160 THR A O 1
ATOM 1261 N N . THR A 1 161 ? 3.237 -1.989 5.943 1.00 95.88 161 THR A N 1
ATOM 1262 C CA . THR A 1 161 ? 2.539 -2.998 5.126 1.00 95.88 161 THR A CA 1
ATOM 1263 C C . THR A 1 161 ? 1.266 -3.518 5.796 1.00 95.88 161 THR A C 1
ATOM 1265 O O . THR A 1 161 ? 0.221 -3.607 5.154 1.00 95.88 161 THR A O 1
ATOM 1268 N N . ILE A 1 162 ? 1.323 -3.810 7.100 1.00 97.62 162 ILE A N 1
ATOM 1269 C CA . ILE A 1 162 ? 0.175 -4.177 7.939 1.00 97.62 162 ILE A CA 1
ATOM 1270 C C . ILE A 1 162 ? -0.858 -3.049 7.910 1.00 97.62 162 ILE A C 1
ATOM 1272 O O . ILE A 1 162 ? -2.034 -3.301 7.658 1.00 97.62 162 ILE A O 1
ATOM 1276 N N . GLY A 1 163 ? -0.420 -1.801 8.103 1.00 98.06 163 GLY A N 1
ATOM 1277 C CA . GLY A 1 163 ? -1.283 -0.626 8.003 1.00 98.06 163 GLY A CA 1
ATOM 1278 C C . GLY A 1 163 ? -2.005 -0.541 6.654 1.00 98.06 163 GLY A C 1
ATOM 1279 O O . GLY A 1 163 ? -3.236 -0.487 6.612 1.00 98.06 163 GLY A O 1
ATOM 1280 N N . PHE A 1 164 ? -1.265 -0.622 5.546 1.00 98.44 164 PHE A N 1
ATOM 1281 C CA . PHE A 1 164 ? -1.856 -0.645 4.208 1.00 98.44 164 PHE A CA 1
ATOM 1282 C C . PHE A 1 164 ? -2.822 -1.816 4.011 1.00 98.44 164 PHE A C 1
ATOM 1284 O O . PHE A 1 164 ? -3.822 -1.655 3.311 1.00 98.44 164 PHE A O 1
ATOM 1291 N N . ALA A 1 165 ? -2.571 -2.975 4.625 1.00 98.75 165 ALA A N 1
ATOM 1292 C CA . ALA A 1 165 ? -3.449 -4.134 4.504 1.00 98.75 165 ALA A CA 1
ATOM 1293 C C . ALA A 1 165 ? -4.791 -3.907 5.207 1.00 98.75 165 ALA A C 1
ATOM 1295 O O . ALA A 1 165 ? -5.827 -4.271 4.651 1.00 98.75 165 ALA A O 1
ATOM 1296 N N . ILE A 1 166 ? -4.790 -3.244 6.370 1.00 98.75 166 ILE A N 1
ATOM 1297 C CA . ILE A 1 166 ? -6.014 -2.843 7.082 1.00 98.75 166 ILE A CA 1
ATOM 1298 C C . ILE A 1 166 ? -6.839 -1.878 6.222 1.00 98.75 166 ILE A C 1
ATOM 1300 O O . ILE A 1 166 ? -8.036 -2.091 6.026 1.00 98.75 166 ILE A O 1
ATOM 1304 N N . GLU A 1 167 ? -6.206 -0.835 5.676 1.00 98.75 167 GLU A N 1
ATOM 1305 C CA . GLU A 1 167 ? -6.890 0.139 4.819 1.00 98.75 167 GLU A CA 1
ATOM 1306 C C . GLU A 1 167 ? -7.440 -0.515 3.546 1.00 98.75 167 GLU A C 1
ATOM 1308 O O . GLU A 1 167 ? -8.617 -0.353 3.225 1.00 98.75 167 GLU A O 1
ATOM 1313 N N . SER A 1 168 ? -6.627 -1.323 2.867 1.00 98.75 168 SER A N 1
ATOM 1314 C CA . SER A 1 168 ? -7.011 -2.016 1.632 1.00 98.75 168 SER A CA 1
ATOM 1315 C C . SER A 1 168 ? -8.157 -3.000 1.859 1.00 98.75 168 SER A C 1
ATOM 1317 O O . SER A 1 168 ? -9.063 -3.097 1.032 1.00 98.75 168 SER A O 1
ATOM 1319 N N . LEU A 1 169 ? -8.174 -3.688 3.005 1.00 98.81 169 LEU A N 1
ATOM 1320 C CA . LEU A 1 169 ? -9.286 -4.554 3.381 1.00 98.81 169 LEU A CA 1
ATOM 1321 C C . LEU A 1 169 ? -10.583 -3.749 3.533 1.00 98.81 169 LEU A C 1
ATOM 1323 O O . LEU A 1 169 ? -11.622 -4.178 3.035 1.00 98.81 169 LEU A O 1
ATOM 1327 N N . ALA A 1 170 ? -10.529 -2.566 4.149 1.00 98.69 170 ALA A N 1
ATOM 1328 C CA . ALA A 1 170 ? -11.686 -1.680 4.272 1.00 98.69 170 ALA A CA 1
ATOM 1329 C C . ALA A 1 170 ? -12.125 -1.071 2.931 1.00 98.69 170 ALA A C 1
ATOM 1331 O O . ALA A 1 170 ? -13.316 -0.862 2.717 1.00 98.69 170 ALA A O 1
ATOM 1332 N N . MET A 1 171 ? -11.207 -0.834 1.990 1.00 98.56 171 MET A N 1
ATOM 1333 C CA . MET A 1 171 ? -11.563 -0.409 0.628 1.00 98.56 171 MET A CA 1
ATOM 1334 C C . MET A 1 171 ? -12.394 -1.463 -0.122 1.00 98.56 171 MET A C 1
ATOM 1336 O O . MET A 1 171 ? -13.253 -1.096 -0.930 1.00 98.56 171 MET A O 1
ATOM 1340 N N . ILE A 1 172 ? -12.138 -2.749 0.147 1.00 98.56 172 ILE A N 1
ATOM 1341 C CA . ILE A 1 172 ? -12.826 -3.892 -0.469 1.00 98.56 172 ILE A CA 1
ATOM 1342 C C . ILE A 1 172 ? -14.139 -4.202 0.261 1.00 98.56 172 ILE A C 1
ATOM 1344 O O . ILE A 1 172 ? -15.191 -4.300 -0.365 1.00 98.56 172 ILE A O 1
ATOM 1348 N N . LEU A 1 173 ? -14.071 -4.353 1.584 1.00 98.56 173 LEU A N 1
ATOM 1349 C CA . LEU A 1 173 ? -15.149 -4.889 2.418 1.00 98.56 173 LEU A CA 1
ATOM 1350 C C . LEU A 1 173 ? -16.006 -3.817 3.106 1.00 98.56 173 LEU A C 1
ATOM 1352 O O . LEU A 1 173 ? -17.031 -4.143 3.703 1.00 98.56 173 LEU A O 1
ATOM 1356 N N . ALA A 1 174 ? -15.600 -2.546 3.046 1.00 98.12 174 ALA A N 1
ATOM 1357 C CA . ALA A 1 174 ? -16.243 -1.445 3.757 1.00 98.12 174 ALA A CA 1
ATOM 1358 C C . ALA A 1 174 ? -16.476 -1.794 5.243 1.00 98.12 174 ALA A C 1
ATOM 1360 O O . ALA A 1 174 ? -15.532 -2.116 5.965 1.00 98.12 174 ALA A O 1
ATOM 1361 N N . ASP A 1 175 ? -17.730 -1.760 5.697 1.00 98.25 175 ASP A N 1
ATOM 1362 C CA . ASP A 1 175 ? -18.115 -2.011 7.088 1.00 98.25 175 ASP A CA 1
ATOM 1363 C C . ASP A 1 175 ? -17.781 -3.429 7.588 1.00 98.25 175 ASP A C 1
ATOM 1365 O O . ASP A 1 175 ? -17.581 -3.619 8.788 1.00 98.25 175 ASP A O 1
ATOM 1369 N N . GLU A 1 176 ? -17.650 -4.425 6.704 1.00 98.44 176 GLU A N 1
ATOM 1370 C CA . GLU A 1 176 ? -17.269 -5.790 7.103 1.00 98.44 176 GLU A CA 1
ATOM 1371 C C . GLU A 1 176 ? -15.807 -5.881 7.589 1.00 98.44 176 GLU A C 1
ATOM 1373 O O . GLU A 1 176 ? -15.445 -6.840 8.272 1.00 98.44 176 GLU A O 1
ATOM 1378 N N . ALA A 1 177 ? -14.970 -4.870 7.315 1.00 98.38 177 ALA A N 1
ATOM 1379 C CA . ALA A 1 177 ? -13.594 -4.796 7.814 1.00 98.38 177 ALA A CA 1
ATOM 1380 C C . ALA A 1 177 ? -13.482 -4.281 9.263 1.00 98.38 177 ALA A C 1
ATOM 1382 O O . ALA A 1 177 ? -12.402 -4.343 9.851 1.00 98.38 177 ALA A O 1
ATOM 1383 N N . ILE A 1 178 ? -14.570 -3.789 9.872 1.00 98.44 178 ILE A N 1
ATOM 1384 C CA . ILE A 1 178 ? -14.549 -3.177 11.214 1.00 98.44 178 ILE A CA 1
ATOM 1385 C C . ILE A 1 178 ? -13.891 -4.042 12.296 1.00 98.44 178 ILE A C 1
ATOM 1387 O O . ILE A 1 178 ? -13.118 -3.478 13.070 1.00 98.44 178 ILE A O 1
ATOM 1391 N N . PRO A 1 179 ? -14.123 -5.368 12.379 1.00 98.00 179 PRO A N 1
ATOM 1392 C CA . PRO A 1 179 ? -13.457 -6.192 13.386 1.00 98.00 179 PRO A CA 1
ATOM 1393 C C . PRO A 1 179 ? -11.928 -6.127 13.290 1.00 98.00 179 PRO A C 1
ATOM 1395 O O . PRO A 1 179 ? -11.244 -6.114 14.310 1.00 98.00 179 PRO A O 1
ATOM 1398 N N . GLU A 1 18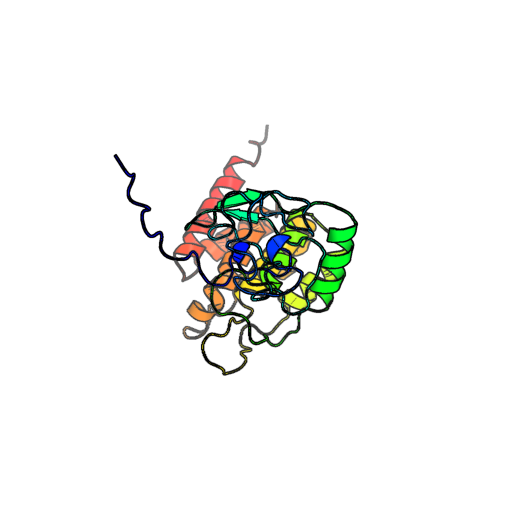0 ? -11.383 -6.044 12.076 1.00 98.06 180 GLU A N 1
ATOM 1399 C CA . GLU A 1 180 ? -9.942 -5.922 11.847 1.00 98.06 180 GLU A CA 1
ATOM 1400 C C . GLU A 1 180 ? -9.420 -4.538 12.232 1.00 98.06 180 GLU A C 1
ATOM 1402 O O . GLU A 1 180 ? -8.376 -4.418 12.875 1.00 98.06 180 GLU A O 1
ATOM 1407 N N . ILE A 1 181 ? -10.179 -3.493 11.904 1.00 98.44 181 ILE A N 1
ATOM 1408 C CA . ILE A 1 181 ? -9.845 -2.110 12.250 1.00 98.44 181 ILE A CA 1
ATOM 1409 C C . ILE A 1 181 ? -9.846 -1.915 13.774 1.00 98.44 181 ILE A C 1
ATOM 1411 O O . ILE A 1 181 ? -8.887 -1.386 14.332 1.00 98.44 181 ILE A O 1
ATOM 1415 N N . GLU A 1 182 ? -10.893 -2.380 14.462 1.00 98.00 182 GLU A N 1
ATOM 1416 C CA . GLU A 1 182 ? -11.057 -2.238 15.914 1.00 98.00 182 GLU A CA 1
ATOM 1417 C C . GLU A 1 182 ? -9.917 -2.902 16.694 1.00 98.00 182 GLU A C 1
ATOM 1419 O O . GLU A 1 182 ? -9.421 -2.329 17.663 1.00 98.00 182 GLU A O 1
ATOM 1424 N N . ARG A 1 183 ? -9.443 -4.076 16.253 1.00 96.19 183 ARG A N 1
ATOM 1425 C CA . ARG A 1 183 ? -8.297 -4.748 16.891 1.00 96.19 183 ARG A CA 1
ATOM 1426 C C . ARG A 1 183 ? -7.012 -3.925 16.827 1.00 96.19 183 ARG A C 1
ATOM 1428 O O . ARG A 1 183 ? -6.188 -4.023 17.731 1.00 96.19 183 ARG A O 1
ATOM 1435 N N . ASN A 1 184 ? -6.841 -3.133 15.773 1.00 97.12 184 ASN A N 1
ATOM 1436 C CA . ASN A 1 184 ? -5.596 -2.428 15.494 1.00 97.12 184 ASN A CA 1
ATOM 1437 C C . ASN A 1 184 ? -5.602 -0.966 15.951 1.00 97.12 184 ASN A C 1
ATOM 1439 O O . ASN A 1 184 ? -4.532 -0.404 16.159 1.00 97.12 184 ASN A O 1
ATOM 1443 N N . ILE A 1 185 ? -6.770 -0.355 16.175 1.00 96.12 185 ILE A N 1
ATOM 1444 C CA . ILE A 1 185 ? -6.871 1.053 16.593 1.00 96.12 185 ILE A CA 1
ATOM 1445 C C . ILE A 1 185 ? -6.335 1.311 18.010 1.00 96.12 185 ILE A C 1
ATOM 1447 O O . ILE A 1 185 ? -5.999 2.439 18.334 1.00 96.12 185 ILE A O 1
ATOM 1451 N N . ARG A 1 186 ? -6.226 0.268 18.845 1.00 93.19 186 ARG A N 1
ATOM 1452 C CA . ARG A 1 186 ? -5.708 0.343 20.226 1.00 93.19 186 ARG A CA 1
ATOM 1453 C C . ARG A 1 186 ? -4.279 -0.175 20.374 1.00 93.19 186 ARG A C 1
ATOM 1455 O O . ARG A 1 186 ? -3.771 -0.297 21.487 1.00 93.19 186 ARG A O 1
ATOM 1462 N N . LEU A 1 187 ? -3.639 -0.555 19.270 1.00 94.00 187 LEU A N 1
ATOM 1463 C CA . LEU A 1 187 ? -2.399 -1.319 19.320 1.00 94.00 187 LEU A CA 1
ATOM 1464 C C . LEU A 1 187 ? -1.273 -0.520 20.001 1.00 94.00 187 LEU A C 1
ATOM 1466 O O . LEU A 1 187 ? -0.864 0.538 19.520 1.00 94.00 187 LEU A O 1
ATOM 1470 N N . GLY A 1 188 ? -0.766 -1.056 21.114 1.00 90.25 188 GLY A N 1
ATOM 1471 C CA . GLY A 1 188 ? 0.361 -0.496 21.865 1.00 90.25 188 GLY A CA 1
ATOM 1472 C C . GLY A 1 188 ? 0.045 0.687 22.778 1.00 90.25 188 GLY A C 1
ATOM 1473 O O . GLY A 1 188 ? 0.967 1.155 23.427 1.00 90.25 188 GLY A O 1
ATOM 1474 N N . ILE A 1 189 ? -1.203 1.164 22.862 1.00 89.81 189 ILE A N 1
ATOM 1475 C CA . ILE A 1 189 ? -1.536 2.360 23.666 1.00 89.81 189 ILE A CA 1
ATOM 1476 C C . ILE A 1 189 ? -1.250 2.145 25.163 1.00 89.81 189 ILE A C 1
ATOM 1478 O O . ILE A 1 189 ? -0.804 3.057 25.847 1.00 89.81 189 ILE A O 1
ATOM 1482 N N . ASP A 1 190 ? -1.431 0.926 25.675 1.00 88.56 190 ASP A N 1
ATOM 1483 C CA . ASP A 1 190 ? -1.209 0.620 27.097 1.00 88.56 190 ASP A CA 1
ATOM 1484 C C . ASP A 1 190 ? 0.281 0.436 27.470 1.00 88.56 190 ASP A C 1
ATOM 1486 O O . ASP A 1 190 ? 0.601 0.056 28.599 1.00 88.56 190 ASP A O 1
ATOM 1490 N N . ASN A 1 191 ? 1.210 0.647 26.529 1.00 87.94 191 ASN A N 1
ATOM 1491 C CA . ASN A 1 191 ? 2.645 0.468 26.735 1.00 87.94 191 ASN A CA 1
ATOM 1492 C C . ASN A 1 191 ? 3.437 1.568 26.014 1.00 87.94 191 ASN A C 1
ATOM 1494 O O . ASN A 1 191 ? 3.566 1.537 24.796 1.00 87.94 191 ASN A O 1
ATOM 1498 N N . GLU A 1 192 ? 4.037 2.481 26.780 1.00 81.44 192 GLU A N 1
ATOM 1499 C CA . GLU A 1 192 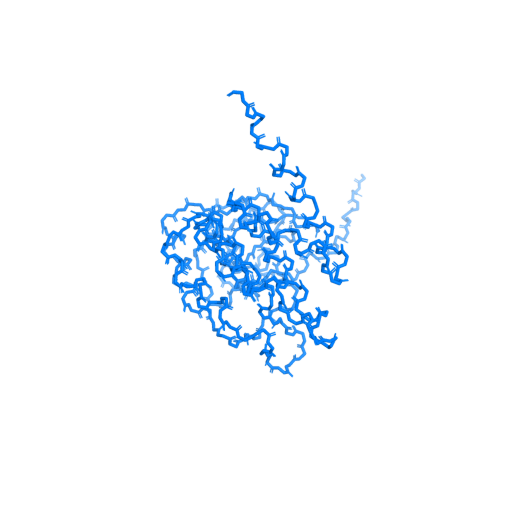? 4.777 3.653 26.282 1.00 81.44 192 GLU A CA 1
ATOM 1500 C C . GLU A 1 192 ? 5.872 3.299 25.251 1.00 81.44 192 GLU A C 1
ATOM 1502 O O . GLU A 1 192 ? 6.027 3.990 24.248 1.00 81.44 192 GLU A O 1
ATOM 1507 N N . GLU A 1 193 ? 6.581 2.173 25.416 1.00 80.75 193 GLU A N 1
ATOM 1508 C CA . GLU A 1 193 ? 7.604 1.718 24.454 1.00 80.75 193 GLU A CA 1
ATOM 1509 C C . GLU A 1 193 ? 6.987 1.258 23.118 1.00 80.75 193 GLU A C 1
ATOM 1511 O O . GLU A 1 193 ? 7.605 1.333 22.053 1.00 80.75 193 GLU A O 1
ATOM 1516 N N . GLN A 1 194 ? 5.753 0.757 23.160 1.00 85.06 194 GLN A N 1
ATOM 1517 C CA . GLN A 1 194 ? 5.022 0.269 21.991 1.00 85.06 194 GLN A CA 1
ATOM 1518 C C . GLN A 1 194 ? 4.132 1.338 21.353 1.00 85.06 194 GLN A C 1
ATOM 1520 O O . GLN A 1 194 ? 3.790 1.211 20.175 1.00 85.06 194 GLN A O 1
ATOM 1525 N N . GLU A 1 195 ? 3.778 2.380 22.100 1.00 86.50 195 GLU A N 1
ATOM 1526 C CA . GLU A 1 195 ? 2.878 3.447 21.679 1.00 86.50 195 GLU A CA 1
ATOM 1527 C C . GLU A 1 195 ? 3.386 4.130 20.406 1.00 86.50 195 GLU A C 1
ATOM 1529 O O . GLU A 1 195 ? 2.701 4.104 19.378 1.00 86.50 195 GLU A O 1
ATOM 1534 N N . GLU A 1 196 ? 4.611 4.660 20.438 1.00 87.69 196 GLU A N 1
ATOM 1535 C CA . GLU A 1 196 ? 5.255 5.269 19.269 1.00 87.69 196 GLU A CA 1
ATOM 1536 C C . GLU A 1 196 ? 5.533 4.210 18.195 1.00 87.69 196 GLU A C 1
ATOM 1538 O O . GLU A 1 196 ? 5.329 4.425 16.997 1.00 87.69 196 GLU A O 1
ATOM 1543 N N . ARG A 1 197 ? 5.936 3.006 18.622 1.00 88.62 197 ARG A N 1
ATOM 1544 C CA . ARG A 1 197 ? 6.294 1.918 17.710 1.00 88.62 197 ARG A CA 1
ATOM 1545 C C . ARG A 1 197 ? 5.125 1.499 16.819 1.00 88.62 197 ARG A C 1
ATOM 1547 O O . ARG A 1 197 ? 5.360 1.161 15.660 1.00 88.62 197 ARG A O 1
ATOM 1554 N N . PHE A 1 198 ? 3.893 1.497 17.316 1.00 94.44 198 PHE A N 1
ATOM 1555 C CA . PHE A 1 198 ? 2.718 1.036 16.568 1.00 94.44 198 PHE A CA 1
ATOM 1556 C C . PHE A 1 198 ? 1.818 2.163 16.057 1.00 94.44 198 PHE A C 1
ATOM 1558 O O . PHE A 1 198 ? 0.805 1.878 15.416 1.00 94.44 198 PHE A O 1
ATOM 1565 N N . ALA A 1 199 ? 2.219 3.425 16.242 1.00 95.62 199 ALA A N 1
ATOM 1566 C CA . ALA A 1 199 ? 1.483 4.592 15.760 1.00 95.62 199 ALA A CA 1
ATOM 1567 C C . ALA A 1 199 ? 1.151 4.504 14.258 1.00 95.62 199 ALA A C 1
ATOM 1569 O O . ALA A 1 199 ? 0.029 4.790 13.852 1.00 95.62 199 ALA A O 1
ATOM 1570 N N . VAL A 1 200 ? 2.072 4.010 13.420 1.00 96.06 200 VAL A N 1
ATOM 1571 C CA . VAL A 1 200 ? 1.810 3.853 11.977 1.00 96.06 200 VAL A CA 1
ATOM 1572 C C . VAL A 1 200 ? 0.649 2.891 11.683 1.00 96.06 200 VAL A C 1
ATOM 1574 O O . VAL A 1 200 ? -0.194 3.198 10.846 1.00 96.06 200 VAL A O 1
ATOM 1577 N N . ILE A 1 201 ? 0.534 1.770 12.403 1.00 97.62 201 ILE A N 1
ATOM 1578 C CA . ILE A 1 201 ? -0.570 0.812 12.216 1.00 97.62 201 ILE A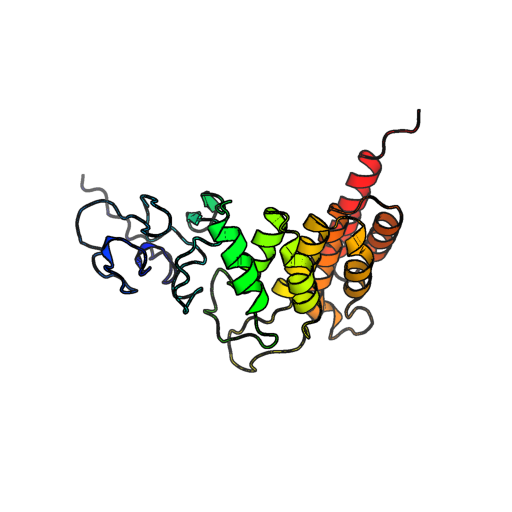 CA 1
ATOM 1579 C C . ILE A 1 201 ? -1.890 1.459 12.638 1.00 97.62 201 ILE A C 1
ATOM 1581 O O . ILE A 1 201 ? -2.871 1.399 11.894 1.00 97.62 201 ILE A O 1
ATOM 1585 N N . ARG A 1 202 ? -1.900 2.132 13.796 1.00 98.12 202 ARG A N 1
ATOM 1586 C CA . ARG A 1 202 ? -3.078 2.858 14.293 1.00 98.12 202 ARG A CA 1
ATOM 1587 C C . ARG A 1 202 ? -3.519 3.952 13.318 1.00 98.12 202 ARG A C 1
ATOM 1589 O O . ARG A 1 202 ? -4.706 4.058 13.018 1.00 98.12 202 ARG A O 1
ATOM 1596 N N . TYR A 1 203 ? -2.576 4.700 12.743 1.00 98.50 203 TYR A N 1
ATOM 1597 C CA . TYR A 1 203 ? -2.847 5.725 11.734 1.00 98.50 203 TYR A CA 1
ATOM 1598 C C . TYR A 1 203 ? -3.606 5.154 10.528 1.00 98.50 203 TYR A C 1
ATOM 1600 O O . TYR A 1 203 ? -4.631 5.700 10.115 1.00 98.50 203 TYR A O 1
ATOM 1608 N N . PHE A 1 204 ? -3.153 4.021 9.987 1.00 98.56 204 PHE A N 1
ATOM 1609 C CA . PHE A 1 204 ? -3.842 3.366 8.876 1.00 98.56 204 PHE A CA 1
ATOM 1610 C C . PHE A 1 204 ? -5.174 2.723 9.280 1.00 98.56 204 PHE A C 1
ATOM 1612 O O . PHE A 1 204 ? -6.121 2.764 8.495 1.00 98.56 204 PHE A O 1
ATOM 1619 N N . ALA A 1 205 ? -5.302 2.205 10.505 1.00 98.62 205 ALA A N 1
ATOM 1620 C CA . ALA A 1 205 ? -6.589 1.750 11.030 1.00 98.62 205 ALA A CA 1
ATOM 1621 C C . ALA A 1 205 ? -7.612 2.903 11.079 1.00 98.62 205 ALA A C 1
ATOM 1623 O O . ALA A 1 205 ? -8.761 2.734 10.672 1.00 98.62 205 ALA A O 1
ATOM 1624 N N . VAL A 1 206 ? -7.190 4.107 11.478 1.00 98.69 206 VAL A N 1
ATOM 1625 C CA . VAL A 1 206 ? -8.040 5.308 11.424 1.00 98.69 206 VAL A CA 1
ATOM 1626 C C . VAL A 1 206 ? -8.382 5.690 9.982 1.00 98.69 206 VAL A C 1
ATOM 1628 O O . VAL A 1 206 ? -9.548 5.964 9.695 1.00 98.69 206 VAL A O 1
ATOM 1631 N N . ARG A 1 207 ? -7.420 5.653 9.047 1.00 98.56 207 ARG A N 1
ATOM 1632 C CA . ARG A 1 207 ? -7.702 5.872 7.613 1.00 98.56 207 ARG A CA 1
ATOM 1633 C C . ARG A 1 207 ? -8.742 4.893 7.073 1.00 98.56 207 ARG A C 1
ATOM 1635 O O . ARG A 1 207 ? -9.665 5.316 6.381 1.00 98.56 207 ARG A O 1
ATOM 1642 N N . ALA A 1 208 ? -8.650 3.618 7.445 1.00 98.62 208 ALA A N 1
ATOM 1643 C CA . ALA A 1 208 ? -9.575 2.570 7.021 1.00 98.62 208 ALA A CA 1
ATOM 1644 C C . ALA A 1 208 ? -11.043 2.897 7.369 1.00 98.62 208 ALA A C 1
ATOM 1646 O O . ALA A 1 208 ? -11.953 2.620 6.582 1.00 98.62 208 ALA A O 1
ATOM 1647 N N . LEU A 1 209 ? -11.292 3.586 8.493 1.00 98.50 209 LEU A N 1
ATOM 1648 C CA . LEU A 1 209 ? -12.635 4.034 8.889 1.00 98.50 209 LEU A CA 1
ATOM 1649 C C . LEU A 1 209 ? -13.257 5.032 7.902 1.00 98.50 209 LEU A C 1
ATOM 1651 O O . LEU A 1 209 ? -14.481 5.193 7.887 1.00 98.50 209 LEU A O 1
ATOM 1655 N N . ALA A 1 210 ? -12.475 5.679 7.031 1.00 97.69 210 ALA A N 1
ATOM 1656 C CA . ALA A 1 210 ? -13.008 6.507 5.950 1.00 97.69 210 ALA A CA 1
ATOM 1657 C C . ALA A 1 210 ? -13.906 5.705 4.988 1.00 97.69 210 ALA A C 1
ATOM 1659 O O . ALA A 1 210 ? -14.861 6.272 4.452 1.00 97.69 210 ALA A O 1
ATOM 1660 N N . HIS A 1 211 ? -13.653 4.400 4.840 1.00 97.62 211 HIS A N 1
ATOM 1661 C CA . HIS A 1 211 ? -14.388 3.485 3.959 1.00 97.62 211 HIS A CA 1
ATOM 1662 C C . HIS A 1 211 ? -15.596 2.806 4.625 1.00 97.62 211 HIS A C 1
ATOM 1664 O O . HIS A 1 211 ? -16.399 2.183 3.939 1.00 97.62 211 HIS A O 1
ATOM 1670 N N . CYS A 1 212 ? -15.757 2.957 5.941 1.00 97.44 212 CYS A N 1
ATOM 1671 C CA . CYS A 1 212 ? -16.873 2.398 6.707 1.00 97.44 212 CYS A CA 1
ATOM 1672 C C . CYS A 1 212 ? -17.999 3.433 6.871 1.00 97.44 212 CYS A C 1
ATOM 1674 O O . CYS A 1 212 ? -17.728 4.629 6.982 1.00 97.44 212 CYS A O 1
ATOM 1676 N N . SER A 1 213 ? -19.263 3.025 6.916 1.00 95.31 213 SER A N 1
ATOM 1677 C CA . SER A 1 213 ? -20.422 3.927 7.010 1.00 95.31 213 SER A CA 1
ATOM 1678 C C . SER A 1 213 ? -21.242 3.787 8.296 1.00 95.31 213 SER A C 1
ATOM 1680 O O . SER A 1 213 ? -22.082 4.637 8.578 1.00 95.31 213 SER A O 1
ATOM 1682 N N . THR A 1 214 ? -20.983 2.756 9.097 1.00 95.06 214 THR A N 1
ATOM 1683 C CA . THR A 1 214 ? -21.762 2.447 10.305 1.00 95.06 214 THR A CA 1
ATOM 1684 C C . THR A 1 214 ? -21.503 3.389 11.487 1.00 95.06 214 THR A C 1
ATOM 1686 O O . THR A 1 214 ? -20.431 3.981 11.631 1.00 95.06 214 THR A O 1
ATOM 1689 N N . ASP A 1 215 ? -22.455 3.430 12.426 1.00 95.69 215 ASP A N 1
ATOM 1690 C CA . ASP A 1 215 ? -22.297 4.114 13.719 1.00 95.69 215 ASP A CA 1
ATOM 1691 C C . ASP A 1 215 ? -21.095 3.587 14.512 1.00 95.69 215 ASP A C 1
ATOM 1693 O O . ASP A 1 215 ? -20.417 4.339 15.212 1.00 95.69 215 ASP A O 1
ATOM 1697 N N . LYS A 1 216 ? -20.776 2.294 14.366 1.00 97.44 216 LYS A N 1
ATOM 1698 C CA . LYS A 1 216 ? -19.589 1.695 14.981 1.00 97.44 216 LYS A CA 1
ATOM 1699 C C . LYS A 1 216 ? -18.305 2.356 14.477 1.00 97.44 216 LYS A C 1
ATOM 1701 O O . LYS A 1 216 ? -17.419 2.613 15.287 1.00 97.44 216 LYS A O 1
ATOM 1706 N N . ALA A 1 217 ? -18.217 2.706 13.193 1.00 97.62 217 ALA A N 1
ATOM 1707 C CA . ALA A 1 217 ? -17.075 3.449 12.668 1.00 97.62 217 ALA A CA 1
ATOM 1708 C C . ALA A 1 217 ? -16.960 4.851 13.293 1.00 97.62 217 ALA A C 1
ATOM 1710 O O . ALA A 1 217 ? -15.857 5.298 13.601 1.00 97.62 217 ALA A O 1
ATOM 1711 N N . LEU A 1 218 ? -18.086 5.531 13.538 1.00 96.94 218 LEU A N 1
ATOM 1712 C CA . LEU A 1 218 ? -18.099 6.827 14.225 1.00 96.94 218 LEU A CA 1
ATOM 1713 C C . LEU A 1 218 ? -17.648 6.709 15.690 1.00 96.94 218 LEU A C 1
ATOM 1715 O O . LEU A 1 218 ? -16.904 7.560 16.172 1.00 96.94 218 LEU A O 1
ATOM 1719 N N . LEU A 1 219 ? -18.057 5.646 16.390 1.00 97.38 219 LEU A N 1
ATOM 1720 C CA . LEU A 1 219 ? -17.591 5.359 17.750 1.00 97.38 219 LEU A CA 1
ATOM 1721 C C . LEU A 1 219 ? -16.075 5.135 17.794 1.00 97.38 219 LEU A C 1
ATOM 1723 O O . LEU A 1 219 ? -15.412 5.698 18.660 1.00 97.38 219 LEU A O 1
ATOM 1727 N N . LEU A 1 220 ? -15.527 4.377 16.841 1.00 98.25 220 LEU A N 1
ATOM 1728 C CA . LEU A 1 220 ? -14.083 4.148 16.743 1.00 98.25 220 LEU A CA 1
ATOM 1729 C C . LEU A 1 220 ? -13.314 5.436 16.405 1.00 98.25 220 LEU A C 1
ATOM 1731 O O . LEU A 1 220 ? -12.249 5.669 16.965 1.00 98.25 220 LEU A O 1
ATOM 1735 N N . LEU A 1 221 ? -13.861 6.318 15.558 1.00 98.31 221 LEU A N 1
ATOM 1736 C CA . LEU A 1 221 ? -13.269 7.641 15.308 1.00 98.31 221 LEU A CA 1
ATOM 1737 C C . LEU A 1 221 ? -13.275 8.531 16.560 1.00 98.31 221 LEU A C 1
ATOM 1739 O O . LEU A 1 221 ? -12.306 9.243 16.807 1.00 98.31 221 LEU A O 1
ATOM 1743 N N . ASN A 1 222 ? -14.343 8.496 17.363 1.00 97.62 222 ASN A N 1
ATOM 1744 C CA . ASN A 1 222 ? -14.381 9.221 18.636 1.00 97.62 222 ASN A CA 1
ATOM 1745 C C . ASN A 1 222 ? -13.318 8.702 19.601 1.00 97.62 222 ASN A C 1
ATOM 1747 O O . ASN A 1 222 ? -12.661 9.491 20.267 1.00 97.62 222 ASN A O 1
ATOM 1751 N N . GLU A 1 223 ? -13.125 7.392 19.659 1.00 97.38 223 GLU A N 1
ATOM 1752 C CA . GLU A 1 223 ? -12.073 6.799 20.472 1.00 97.38 223 GLU A CA 1
ATOM 1753 C C . GLU A 1 223 ? -10.677 7.239 20.003 1.00 97.38 223 GLU A C 1
ATOM 1755 O O . GLU A 1 223 ? -9.904 7.781 20.790 1.00 97.38 223 GLU A O 1
ATOM 1760 N N . ALA A 1 224 ? -10.392 7.115 18.703 1.00 97.75 224 ALA A N 1
ATOM 1761 C CA . ALA A 1 224 ? -9.106 7.500 18.120 1.00 97.75 224 ALA A CA 1
ATOM 1762 C C . ALA A 1 224 ? -8.808 9.005 18.181 1.00 97.75 224 ALA A C 1
ATOM 1764 O O . ALA A 1 224 ? -7.657 9.405 18.052 1.00 97.75 224 ALA A O 1
ATOM 1765 N N . SER A 1 225 ? -9.809 9.860 18.413 1.00 97.81 225 SER A N 1
ATOM 1766 C CA . SER A 1 225 ? -9.570 11.292 18.648 1.00 97.81 225 SER A CA 1
ATOM 1767 C C . SER A 1 225 ? -8.784 11.579 19.931 1.00 97.81 225 SER A C 1
ATOM 1769 O O . SER A 1 225 ? -8.281 12.684 20.116 1.00 97.81 225 SER A O 1
ATOM 1771 N N . SER A 1 226 ? -8.695 10.587 20.818 1.00 96.88 226 SER A N 1
ATOM 1772 C CA . SER A 1 226 ? -7.898 10.622 22.041 1.00 96.88 226 SER A CA 1
ATOM 1773 C C . SER A 1 226 ? -6.614 9.790 21.921 1.00 96.88 226 SER A C 1
ATOM 1775 O O . SER A 1 226 ? -6.024 9.460 22.948 1.00 96.88 226 SER A O 1
ATOM 1777 N N . ASP A 1 227 ? -6.189 9.422 20.701 1.00 97.44 227 ASP A N 1
ATOM 1778 C CA . ASP A 1 227 ? -4.902 8.746 20.490 1.00 97.44 227 ASP A CA 1
ATOM 1779 C C . ASP A 1 227 ? -3.757 9.633 21.010 1.00 97.44 227 ASP A C 1
ATOM 1781 O O . ASP A 1 227 ? -3.781 10.851 20.791 1.00 97.44 227 ASP A O 1
ATOM 1785 N N . PRO A 1 228 ? -2.759 9.057 21.700 1.00 95.88 228 PRO A N 1
ATOM 1786 C CA . PRO A 1 228 ? -1.622 9.824 22.193 1.00 95.88 228 PRO A CA 1
ATOM 1787 C C . PRO A 1 228 ? -0.764 10.428 21.068 1.00 95.88 228 PRO A C 1
ATOM 1789 O O . PRO A 1 228 ? -0.133 11.466 21.283 1.00 95.88 228 PRO A O 1
ATOM 1792 N N . ASP A 1 229 ? -0.777 9.855 19.856 1.00 96.31 229 ASP A N 1
ATOM 1793 C CA . ASP A 1 229 ? -0.155 10.487 18.693 1.00 96.31 229 ASP A CA 1
ATOM 1794 C C . ASP A 1 229 ? -1.074 11.598 18.136 1.00 96.31 229 ASP A C 1
ATOM 1796 O O . ASP A 1 229 ? -2.162 11.322 17.606 1.00 96.31 229 ASP A O 1
ATOM 1800 N N . PRO A 1 230 ? -0.637 12.874 18.161 1.00 96.88 230 PRO A N 1
ATOM 1801 C CA . PRO A 1 230 ? -1.467 13.999 17.743 1.00 96.88 230 PRO A CA 1
ATOM 1802 C C . PRO A 1 230 ? -1.858 13.956 16.260 1.00 96.88 230 PRO A C 1
ATOM 1804 O O . PRO A 1 230 ? -2.878 14.539 15.887 1.00 96.88 230 PRO A O 1
ATOM 1807 N N . LYS A 1 231 ? -1.087 13.284 15.391 1.00 97.69 231 LYS A N 1
ATOM 1808 C CA . LYS A 1 231 ? -1.438 13.131 13.970 1.00 97.69 231 LYS A CA 1
ATOM 1809 C C . LYS A 1 231 ? -2.618 12.182 13.796 1.00 97.69 231 LYS A C 1
ATOM 1811 O O . LYS A 1 231 ? -3.467 12.423 12.939 1.00 97.69 231 LYS A O 1
ATOM 1816 N N . ILE A 1 232 ? -2.673 11.122 14.601 1.00 98.19 232 ILE A N 1
ATOM 1817 C CA . ILE A 1 232 ? -3.760 10.139 14.578 1.00 98.19 232 ILE A CA 1
ATOM 1818 C C . ILE A 1 232 ? -5.035 10.775 15.129 1.00 98.19 232 ILE A C 1
ATOM 1820 O O . ILE A 1 232 ? -6.072 10.728 14.463 1.00 98.19 232 ILE A O 1
ATOM 1824 N N . ALA A 1 233 ? -4.931 11.462 16.269 1.00 98.25 233 ALA A N 1
ATOM 1825 C CA . ALA A 1 233 ? -6.038 12.207 16.859 1.00 98.25 233 ALA A CA 1
ATOM 1826 C C . ALA A 1 233 ? -6.620 13.252 15.889 1.00 98.25 233 ALA A C 1
ATOM 1828 O O . ALA A 1 233 ? -7.834 13.305 15.674 1.00 98.25 233 ALA A O 1
ATOM 1829 N N . ALA A 1 234 ? -5.758 14.042 15.236 1.00 98.31 234 ALA A N 1
ATOM 1830 C CA . ALA A 1 234 ? -6.181 15.043 14.257 1.00 98.31 234 ALA A CA 1
ATOM 1831 C C . ALA A 1 234 ? -6.880 14.419 13.037 1.00 98.31 234 ALA A C 1
ATOM 1833 O O . ALA A 1 234 ? -7.923 14.918 12.605 1.00 98.31 234 ALA A O 1
ATOM 1834 N N . LEU A 1 235 ? -6.346 13.314 12.503 1.00 98.50 235 LEU A N 1
ATOM 1835 C CA . LEU A 1 235 ? -6.973 12.593 11.395 1.00 98.50 235 LEU A CA 1
ATOM 1836 C C . LEU A 1 235 ? -8.353 12.045 11.790 1.00 98.50 235 LEU A C 1
ATOM 1838 O O . LEU A 1 235 ? -9.306 12.147 11.013 1.00 98.50 235 LEU A O 1
ATOM 1842 N N . ALA A 1 236 ? -8.480 11.471 12.988 1.00 98.31 236 ALA A N 1
ATOM 1843 C CA . ALA A 1 236 ? -9.744 10.930 13.473 1.00 98.31 236 ALA A CA 1
ATOM 1844 C C . ALA A 1 236 ? -10.825 12.022 13.577 1.00 98.31 236 ALA A C 1
ATOM 1846 O O . ALA A 1 236 ? -11.954 11.831 13.112 1.00 98.31 236 ALA A O 1
ATOM 1847 N N . GLU A 1 237 ? -10.464 13.196 14.105 1.00 98.19 237 GLU A N 1
ATOM 1848 C CA . GLU A 1 237 ? -11.342 14.370 14.159 1.00 98.19 237 GLU A CA 1
ATOM 1849 C C . GLU A 1 237 ? -11.771 14.851 12.769 1.00 98.19 237 GLU A C 1
ATOM 1851 O O . GLU A 1 237 ? -12.955 15.112 12.531 1.00 98.19 237 GLU A O 1
ATOM 1856 N N . GLU A 1 238 ? -10.838 14.916 11.822 1.00 97.94 238 GLU A N 1
ATOM 1857 C CA . GLU A 1 238 ? -11.134 15.299 10.444 1.00 97.94 238 GLU A CA 1
ATOM 1858 C C . GLU A 1 238 ? -12.138 14.336 9.787 1.00 97.94 238 GLU A C 1
ATOM 1860 O O . GLU A 1 238 ? -13.148 14.758 9.209 1.00 97.94 238 GLU A O 1
ATOM 1865 N N . LEU A 1 239 ? -11.897 13.025 9.889 1.00 97.50 239 LEU A N 1
ATOM 1866 C CA . LEU A 1 239 ? -12.781 12.007 9.319 1.00 97.50 239 LEU A CA 1
ATOM 1867 C C . LEU A 1 239 ? -14.164 12.020 9.980 1.00 97.50 239 LEU A C 1
ATOM 1869 O O . LEU A 1 239 ? -15.174 11.863 9.285 1.00 97.50 239 LEU A O 1
ATOM 1873 N N . LYS A 1 240 ? -14.233 12.272 11.292 1.00 96.00 240 LYS A N 1
ATOM 1874 C CA . LYS A 1 240 ? -15.492 12.444 12.025 1.00 96.00 240 LYS A CA 1
ATOM 1875 C C . LYS A 1 240 ? -16.310 13.602 11.457 1.00 96.00 240 LYS A C 1
ATOM 1877 O O . LYS A 1 240 ? -17.478 13.415 11.114 1.00 96.00 240 LYS A O 1
ATOM 1882 N N . GLN A 1 241 ? -15.699 14.777 11.301 1.00 94.75 241 GLN A N 1
ATOM 1883 C CA . GLN A 1 241 ? -16.370 15.961 10.752 1.00 94.75 241 GLN A CA 1
ATOM 1884 C C . GLN A 1 241 ? -16.895 15.707 9.336 1.00 94.75 241 GLN A C 1
ATOM 1886 O O . GLN A 1 241 ? -18.050 16.021 9.036 1.00 94.75 241 GLN A O 1
ATOM 1891 N N . ARG A 1 242 ? -16.086 15.065 8.484 1.00 93.19 242 ARG A N 1
ATOM 1892 C CA . ARG A 1 242 ? -16.488 14.687 7.121 1.00 93.19 242 ARG A CA 1
ATOM 1893 C C . ARG A 1 242 ? -17.700 13.751 7.110 1.00 93.19 242 ARG A C 1
ATOM 1895 O O . ARG A 1 242 ? -18.563 13.904 6.248 1.00 93.19 242 ARG A O 1
ATOM 1902 N N . LYS A 1 243 ? -17.795 12.793 8.041 1.00 90.50 243 LYS A N 1
ATOM 1903 C CA . LYS A 1 243 ? -18.951 11.880 8.135 1.00 90.50 243 LYS A CA 1
ATOM 1904 C C . LYS A 1 243 ? -20.211 12.594 8.619 1.00 90.50 243 LYS A C 1
ATOM 1906 O O . LYS A 1 243 ? -21.255 12.433 7.997 1.00 90.50 243 LYS A O 1
ATOM 1911 N N . VAL A 1 244 ? -20.106 13.442 9.644 1.00 86.38 244 VAL A N 1
ATOM 1912 C CA . VAL A 1 244 ? -21.244 14.234 10.150 1.00 86.38 244 VAL A CA 1
ATOM 1913 C C . VAL A 1 244 ? -21.824 15.144 9.062 1.00 86.38 244 VAL A C 1
ATOM 1915 O O . VAL A 1 244 ? -23.039 15.245 8.935 1.00 86.38 244 VAL A O 1
ATOM 1918 N N . GLN A 1 245 ? -20.974 15.761 8.236 1.00 83.44 245 GLN A N 1
ATOM 1919 C CA . GLN A 1 245 ? -21.413 16.611 7.122 1.00 83.44 245 GLN A CA 1
ATOM 1920 C C . GLN A 1 245 ? -22.066 15.834 5.967 1.00 83.44 245 GLN A C 1
ATOM 1922 O O . GLN A 1 245 ? -22.818 16.418 5.189 1.00 83.44 245 GLN A O 1
ATOM 1927 N N . ARG A 1 246 ? -21.767 14.536 5.825 1.00 77.94 246 ARG A N 1
ATOM 1928 C CA . ARG A 1 246 ? -22.295 13.674 4.754 1.00 77.94 246 ARG A CA 1
ATOM 1929 C C . ARG A 1 246 ? -23.589 12.957 5.127 1.00 77.94 246 ARG A C 1
ATOM 1931 O O . ARG A 1 246 ? -24.296 12.529 4.219 1.00 77.94 246 ARG A O 1
ATOM 1938 N N . SER A 1 247 ? -23.914 12.833 6.412 1.00 64.06 247 SER A N 1
ATOM 1939 C CA . SER A 1 247 ? -25.220 12.329 6.839 1.00 64.06 247 SER A CA 1
ATOM 1940 C C . SER A 1 247 ? -26.304 13.307 6.372 1.00 64.06 247 SER A C 1
ATOM 1942 O O . SER A 1 247 ? -26.283 14.467 6.795 1.00 64.06 247 SER A O 1
ATOM 1944 N N . PRO A 1 248 ? -27.242 12.898 5.492 1.00 52.62 248 PRO A N 1
ATOM 1945 C CA . PRO A 1 248 ? -28.326 13.772 5.078 1.00 52.62 248 PRO A CA 1
ATOM 1946 C C . PRO A 1 248 ? -29.064 14.220 6.331 1.00 52.62 248 PRO A C 1
ATOM 1948 O O . PRO A 1 248 ? -29.405 13.400 7.185 1.00 52.62 248 PRO A O 1
ATOM 1951 N N . SER A 1 249 ? -29.303 15.523 6.456 1.00 47.97 249 SER A N 1
ATOM 1952 C CA . SER A 1 249 ? -30.229 16.037 7.455 1.00 47.97 249 SER A CA 1
ATOM 1953 C C . SER A 1 249 ? -31.543 15.281 7.271 1.00 47.97 249 SER A C 1
ATOM 1955 O O . SER A 1 249 ? -32.170 15.442 6.224 1.00 47.97 249 SER A O 1
ATOM 1957 N N . ASN A 1 250 ? -31.911 14.428 8.234 1.00 40.78 250 ASN A N 1
ATOM 1958 C CA . ASN A 1 250 ? -33.211 13.762 8.274 1.00 40.78 250 ASN A CA 1
ATOM 1959 C C . ASN A 1 250 ? -34.294 14.798 7.925 1.00 40.78 250 ASN A C 1
ATOM 1961 O O . ASN A 1 250 ? -34.519 15.740 8.690 1.00 40.78 250 ASN A O 1
ATOM 1965 N N . ARG A 1 251 ? -34.901 14.642 6.747 1.00 39.59 251 ARG A N 1
ATOM 1966 C CA . ARG A 1 251 ? -36.160 15.269 6.347 1.00 39.59 251 ARG A CA 1
ATOM 1967 C C . ARG A 1 251 ? -37.189 14.171 6.193 1.00 39.59 251 ARG A C 1
ATOM 1969 O O . ARG A 1 251 ? -36.826 13.138 5.591 1.00 39.59 251 ARG A O 1
#

Secondary structure (DSSP, 8-state):
------------TTBGGG-TTBGGGTT-SSSTTTTSSS-EEETTTTEEES-GGGEE-TTSTTT-TT---S--S-EEETTTTEEEEPPP--HHHHHHHHHHHHH--SSPP---SSS--HHHHHHHHHHHTT-GGGHHHHHHHHTS-TT---SSTTPPPTHHHHHHHHHHHHHHHGGGGHHHHHHHHTTTTT-HHHHHHHHHHHHHHHHHGGG--SHHHHHHHHHHTT-SSHHHHHHHHHHHHHHHHHS----

Foldseek 3Di:
DPDPPPVDPQLDQQFQCQALQWPQQVNHGDNRNVVPDDFTARNLVRDTDPCRRFKHACCGCLQCVVNPSHGFAFIFGHPVRHGPGGGDDDVVRLVVLLVVLQVDDLAFDDGNLDDDHPLLRSLLVCLVNLPPSCLVSLVVLLPRDQPHYPPDPRTDGCLLSNLSSLLSNCSNPPQVSLVSLVVLLCFCQVPPVCLVSNVNSNQSSLNSLLSHQDPSSLVSLVVQLPRPPPVSVVSSVVSNVVNVVPPPDDD

Sequence (251 aa):
MLEKEQKMPNGGSDCCGTCWFNSKNKGEPGYHGADEPGDVQCTIRDLIIPSPFYTYCINHPHHNPERVSVPIGPVYVGEEREIWVEAPDTEKVHTELIRLLSAIPETPESEYPFGLCLADQIVQQVGVLKENKAVEGLKRVIAFSPTLTTGKPFFQDYRTTIGFAIESLAMILADEAIPEIERNIRLGIDNEEQEERFAVIRYFAVRALAHCSTDKALLLLNEASSDPDPKIAALAEELKQRKVQRSPSNR